Protein AF-A0A4P5PG83-F1 (afdb_monomer_lite)

Sequence (186 aa):
MSDKGLEQFLKIKQGVEQAQEDTTPFALVTDNEVVVTGDANKTEVKKNTYLIEFKLREDMVKAFPYEVKSAKQKGSFWLVQVEFKDRAITPRNEIRLLSAGKKLLPFFNKLTENGDVTELDDKEAGELFVHYYDQFDLAIYNLVAVFLGIDDYHGEYMMATSVFEVMMQLILNHPEFINEVDGFFG

Secondary structure (DSSP, 8-state):
--HHHHHHHHHHHHHHHHHHT----EEEEETTEEEEES-GGG-----EEEEEEEEE-HHHHHT--S-EEEEEEETTEEEEEEEEEEE---HHHHHHHHHHHGGGGGGTEEE-TTS-EEEPPHHHHHHHHHHSHHHHHHHHHHHHHHHHT--HHHHTTB-HHHHHHHHHHHHHH-HHHHHHHHHHH-

Structure (mmCIF, N/CA/C/O backbone):
data_AF-A0A4P5PG83-F1
#
_entry.id   AF-A0A4P5PG83-F1
#
loop_
_atom_site.group_PDB
_atom_site.id
_atom_site.type_symbol
_atom_site.label_atom_id
_atom_site.label_alt_id
_atom_site.label_comp_id
_atom_site.label_asym_id
_atom_site.label_entity_id
_atom_site.label_seq_id
_atom_site.pdbx_PDB_ins_code
_atom_site.Cartn_x
_atom_site.Cartn_y
_atom_site.Cartn_z
_atom_site.occupancy
_atom_site.B_iso_or_equiv
_atom_site.auth_seq_id
_atom_site.auth_comp_id
_atom_site.auth_asym_id
_atom_site.auth_atom_id
_atom_site.pdbx_PDB_model_num
ATOM 1 N N . MET A 1 1 ? 18.296 9.311 8.701 1.00 52.31 1 MET A N 1
ATOM 2 C CA . MET A 1 1 ? 16.945 9.079 8.153 1.00 52.31 1 MET A CA 1
ATOM 3 C C . MET A 1 1 ? 16.506 10.385 7.507 1.00 52.31 1 MET A C 1
ATOM 5 O O . MET A 1 1 ? 16.732 11.417 8.122 1.00 52.31 1 MET A O 1
ATOM 9 N N . SER A 1 2 ? 16.043 10.396 6.254 1.00 59.97 2 SER A N 1
ATOM 10 C CA . SER A 1 2 ? 15.596 11.653 5.629 1.00 59.97 2 SER A CA 1
ATOM 11 C C . SER A 1 2 ? 14.242 12.060 6.200 1.00 59.97 2 SER A C 1
ATOM 13 O O . SER A 1 2 ? 13.374 11.192 6.285 1.00 59.97 2 SER A O 1
ATOM 15 N N . ASP A 1 3 ? 14.030 13.348 6.475 1.00 74.75 3 ASP A N 1
ATOM 16 C CA . ASP A 1 3 ? 12.760 13.917 6.973 1.00 74.75 3 ASP A CA 1
ATOM 17 C C . ASP A 1 3 ? 11.520 13.423 6.201 1.00 74.75 3 ASP A C 1
ATOM 19 O O . ASP A 1 3 ? 10.444 13.247 6.765 1.00 74.75 3 ASP A O 1
ATOM 23 N N . LYS A 1 4 ? 11.699 13.090 4.916 1.00 82.19 4 LYS A N 1
ATOM 24 C CA . LYS A 1 4 ? 10.661 12.545 4.032 1.00 82.19 4 LYS A CA 1
ATOM 25 C C . LYS A 1 4 ? 10.059 11.211 4.484 1.00 82.19 4 LYS A C 1
ATOM 27 O O . LYS A 1 4 ? 8.872 11.009 4.275 1.00 82.19 4 LYS A O 1
ATOM 32 N N . GLY A 1 5 ? 10.848 10.306 5.067 1.00 83.62 5 GLY A N 1
ATOM 33 C CA . GLY A 1 5 ? 10.348 8.987 5.476 1.00 83.62 5 GLY A CA 1
ATOM 34 C C . GLY A 1 5 ? 9.375 9.103 6.648 1.00 83.62 5 GLY A C 1
ATOM 35 O O . GLY A 1 5 ? 8.293 8.529 6.618 1.00 83.62 5 GLY A O 1
ATOM 36 N N . LEU A 1 6 ? 9.730 9.928 7.638 1.00 87.50 6 LEU A N 1
ATOM 37 C CA . LEU A 1 6 ? 8.858 10.225 8.773 1.00 87.50 6 LEU A CA 1
ATOM 38 C C . LEU A 1 6 ? 7.597 10.978 8.326 1.00 87.50 6 LEU A C 1
ATOM 40 O O . LEU A 1 6 ? 6.502 10.649 8.764 1.00 87.50 6 LEU A O 1
ATOM 44 N N . GLU A 1 7 ? 7.727 11.940 7.407 1.00 89.62 7 GLU A N 1
ATOM 45 C CA . GLU A 1 7 ? 6.569 12.635 6.829 1.00 89.62 7 GLU A CA 1
ATOM 46 C C . GLU A 1 7 ? 5.607 11.661 6.126 1.00 89.62 7 GLU A C 1
ATOM 48 O O . GLU A 1 7 ? 4.391 11.763 6.279 1.00 89.62 7 GLU A O 1
ATOM 53 N N . GLN A 1 8 ? 6.137 10.700 5.363 1.00 90.19 8 GLN A N 1
ATOM 54 C CA . GLN A 1 8 ? 5.331 9.673 4.701 1.00 90.19 8 GLN A CA 1
ATOM 55 C C . GLN A 1 8 ? 4.640 8.745 5.703 1.00 90.19 8 GLN A C 1
ATOM 57 O O . GLN A 1 8 ? 3.465 8.430 5.526 1.00 90.19 8 GLN A O 1
ATOM 62 N N . PHE A 1 9 ? 5.342 8.345 6.762 1.00 91.06 9 PHE A N 1
ATOM 63 C CA . PHE A 1 9 ? 4.769 7.549 7.842 1.00 91.06 9 PHE A CA 1
ATOM 64 C C . PHE A 1 9 ? 3.607 8.266 8.539 1.00 91.06 9 PHE A C 1
ATOM 66 O O . PHE A 1 9 ? 2.525 7.698 8.662 1.00 91.06 9 PHE A O 1
ATOM 73 N N . LEU A 1 10 ? 3.792 9.532 8.922 1.00 90.62 10 LEU A N 1
ATOM 74 C CA . LEU A 1 10 ? 2.740 10.314 9.578 1.00 90.62 10 LEU A CA 1
ATOM 75 C C . LEU A 1 10 ? 1.517 10.507 8.671 1.00 90.62 10 LEU A C 1
ATOM 77 O O . LEU A 1 10 ? 0.389 10.465 9.150 1.00 90.62 10 LEU A O 1
ATOM 81 N N . LYS A 1 11 ? 1.716 10.642 7.352 1.00 92.19 11 LYS A N 1
ATOM 82 C CA . LYS A 1 11 ? 0.603 10.661 6.387 1.00 92.19 11 LYS A CA 1
ATOM 83 C C . LYS A 1 11 ? -0.155 9.337 6.342 1.00 92.19 11 LYS A C 1
ATOM 85 O O . LYS A 1 11 ? -1.377 9.360 6.251 1.00 92.19 11 LYS A O 1
ATOM 90 N N . ILE A 1 12 ? 0.549 8.206 6.415 1.00 92.75 12 ILE A N 1
ATOM 91 C CA . ILE A 1 12 ? -0.090 6.887 6.506 1.00 92.75 12 ILE A CA 1
ATOM 92 C C . ILE A 1 12 ? -0.910 6.785 7.791 1.00 92.75 12 ILE A C 1
ATOM 94 O O . ILE A 1 12 ? -2.071 6.399 7.711 1.00 92.75 12 ILE A O 1
ATOM 98 N N . LYS A 1 13 ? -0.347 7.178 8.940 1.00 91.06 13 LYS A N 1
ATOM 99 C CA . LYS A 1 13 ? -1.061 7.179 10.226 1.00 91.06 13 LYS A CA 1
ATOM 100 C C . LYS A 1 13 ? -2.348 8.007 10.156 1.00 91.06 13 LYS A C 1
ATOM 102 O O . LYS A 1 13 ? -3.415 7.490 10.450 1.00 91.06 13 LYS A O 1
ATOM 107 N N . GLN A 1 14 ? -2.268 9.238 9.650 1.00 91.44 14 GLN A N 1
ATOM 108 C CA . GLN A 1 14 ? -3.446 10.093 9.448 1.00 91.44 14 GLN A CA 1
ATOM 109 C C . GLN A 1 14 ? -4.474 9.473 8.495 1.00 91.44 14 GLN A C 1
ATOM 111 O O . GLN A 1 14 ? -5.675 9.640 8.678 1.00 91.44 14 GLN A O 1
ATOM 116 N N . GLY A 1 15 ? -4.019 8.768 7.457 1.00 91.06 15 GLY A N 1
ATOM 117 C CA . GLY A 1 15 ? -4.909 8.030 6.566 1.00 91.06 15 GLY A CA 1
ATOM 118 C C . GLY A 1 15 ? -5.637 6.893 7.284 1.00 91.06 15 GLY A C 1
ATOM 119 O O . GLY A 1 15 ? -6.822 6.696 7.040 1.00 91.06 15 GLY A O 1
ATOM 120 N N . VAL A 1 16 ? -4.939 6.152 8.151 1.00 89.94 16 VAL A N 1
ATOM 121 C CA . VAL A 1 16 ? -5.517 5.065 8.960 1.00 89.94 16 VAL A CA 1
ATOM 122 C C . VAL A 1 16 ? -6.595 5.613 9.894 1.00 89.94 16 VAL A C 1
ATOM 124 O O . VAL A 1 16 ? -7.711 5.107 9.863 1.00 89.94 16 VAL A O 1
ATOM 127 N N . GLU A 1 17 ? -6.307 6.701 10.612 1.00 89.56 17 GLU A N 1
ATOM 128 C CA . GLU A 1 17 ? -7.280 7.386 11.479 1.00 89.56 17 GLU A CA 1
ATOM 129 C C . GLU A 1 17 ? -8.528 7.821 10.691 1.00 89.56 17 GLU A C 1
ATOM 131 O O . GLU A 1 17 ? -9.660 7.565 11.092 1.00 89.56 17 GLU A O 1
ATOM 136 N N . GLN A 1 18 ? -8.338 8.410 9.505 1.00 89.62 18 GLN A N 1
ATOM 137 C CA . GLN A 1 18 ? -9.451 8.802 8.631 1.00 89.62 18 GLN A CA 1
ATOM 138 C C . GLN A 1 18 ? -10.270 7.604 8.135 1.00 89.62 18 GLN A C 1
ATOM 140 O O . GLN A 1 18 ? -11.486 7.710 7.988 1.00 89.62 18 GLN A O 1
ATOM 145 N N . ALA A 1 19 ? -9.622 6.473 7.852 1.00 87.94 19 ALA A N 1
ATOM 146 C CA . ALA A 1 19 ? -10.304 5.253 7.437 1.00 87.94 19 ALA A CA 1
ATOM 147 C C . ALA A 1 19 ? -11.137 4.641 8.577 1.00 87.94 19 ALA A C 1
ATOM 149 O O . ALA A 1 19 ? -12.222 4.122 8.316 1.00 87.94 19 ALA A O 1
ATOM 150 N N . GLN A 1 20 ? -10.673 4.763 9.824 1.00 86.25 20 GLN A N 1
ATOM 151 C CA . GLN A 1 20 ? -11.396 4.313 11.019 1.00 86.25 20 GLN A CA 1
ATOM 152 C C . GLN A 1 20 ? -12.664 5.128 11.303 1.00 86.25 20 GLN A C 1
ATOM 154 O O . GLN A 1 20 ? -13.635 4.603 11.845 1.00 86.25 20 GLN A O 1
ATOM 159 N N . GLU A 1 21 ? -12.704 6.391 10.879 1.00 88.44 21 GLU A N 1
ATOM 160 C CA . GLU A 1 21 ? -13.911 7.222 10.943 1.00 88.44 21 GLU A CA 1
ATOM 161 C C . GLU A 1 21 ? -14.925 6.917 9.818 1.00 88.44 21 GLU A C 1
ATOM 163 O O . GLU A 1 21 ? -16.079 7.365 9.873 1.00 88.44 21 GLU A O 1
ATOM 168 N N . ASP A 1 22 ? -14.534 6.165 8.781 1.00 89.62 22 ASP A N 1
ATOM 169 C CA . ASP A 1 22 ? -15.415 5.844 7.661 1.00 89.62 22 ASP A CA 1
ATOM 170 C C . ASP A 1 22 ? -16.426 4.747 8.033 1.00 89.62 22 ASP A C 1
ATOM 172 O O . ASP A 1 22 ? -16.121 3.718 8.627 1.00 89.62 22 ASP A O 1
ATOM 176 N N . THR A 1 23 ? -17.677 4.964 7.635 1.00 87.56 23 THR A N 1
ATOM 177 C CA . THR A 1 23 ? -18.808 4.077 7.943 1.00 87.56 23 THR A CA 1
ATOM 178 C C . THR A 1 23 ? -19.073 3.010 6.877 1.00 87.56 23 THR A C 1
ATOM 180 O O . THR A 1 23 ? -20.125 2.375 6.915 1.00 87.56 23 THR A O 1
ATOM 183 N N . THR A 1 24 ? -18.173 2.818 5.907 1.00 88.62 24 THR A N 1
ATOM 184 C CA . THR A 1 24 ? -18.237 1.719 4.930 1.00 88.62 24 THR A CA 1
ATOM 185 C C . THR A 1 24 ? -18.311 0.396 5.698 1.00 88.62 24 THR A C 1
ATOM 187 O O . THR A 1 24 ? -17.506 0.173 6.603 1.00 88.62 24 THR A O 1
ATOM 190 N N . PRO A 1 25 ? -19.301 -0.462 5.403 1.00 85.69 25 PRO A N 1
ATOM 191 C CA . PRO A 1 25 ? -19.549 -1.636 6.203 1.00 85.69 25 PRO A CA 1
ATOM 192 C C . PRO A 1 25 ? -18.476 -2.693 5.977 1.00 85.69 25 PRO A C 1
ATOM 194 O O . PRO A 1 25 ? -18.004 -2.878 4.855 1.00 85.69 25 PRO A O 1
ATOM 197 N N . PHE A 1 26 ? -18.149 -3.410 7.043 1.00 86.12 26 PHE A N 1
ATOM 198 C CA . PHE A 1 26 ? -17.106 -4.425 7.057 1.00 86.12 26 PHE A CA 1
ATOM 199 C C . PHE A 1 26 ? -17.495 -5.613 7.940 1.00 86.12 26 PHE A C 1
ATOM 201 O O . PHE A 1 26 ? -18.367 -5.492 8.811 1.00 86.12 26 PHE A O 1
ATOM 208 N N . ALA A 1 27 ? -16.897 -6.776 7.682 1.00 83.06 27 ALA A N 1
ATOM 209 C CA . ALA A 1 27 ? -17.255 -8.016 8.364 1.00 83.06 27 ALA A CA 1
ATOM 210 C C . ALA A 1 27 ? -16.251 -8.360 9.471 1.00 83.06 27 ALA A C 1
ATOM 212 O O . ALA A 1 27 ? -15.055 -8.489 9.234 1.00 83.06 27 ALA A O 1
ATOM 213 N N . LEU A 1 28 ? -16.759 -8.594 10.680 1.00 80.75 28 LEU A N 1
ATOM 214 C CA . LEU A 1 28 ? -15.996 -9.109 11.811 1.00 80.75 28 LEU A CA 1
ATOM 215 C C . LEU A 1 28 ? -16.378 -10.555 12.088 1.00 80.75 28 LEU A C 1
ATOM 217 O O . LEU A 1 28 ? -17.558 -10.899 12.158 1.00 80.75 28 LEU A O 1
ATOM 221 N N . VAL A 1 29 ? -15.368 -11.404 12.259 1.00 71.88 29 VAL A N 1
ATOM 222 C CA . VAL A 1 29 ? -15.554 -12.807 12.634 1.00 71.88 29 VAL A CA 1
ATOM 223 C C . VAL A 1 29 ? -15.204 -12.953 14.111 1.00 71.88 29 VAL A C 1
ATOM 225 O O . VAL A 1 29 ? -14.029 -12.957 14.467 1.00 71.88 29 VAL A O 1
ATOM 228 N N . THR A 1 30 ? -16.217 -13.092 14.965 1.00 71.62 30 THR A N 1
ATOM 229 C CA . THR A 1 30 ? -16.062 -13.253 16.422 1.00 71.62 30 THR A CA 1
ATOM 230 C C . THR A 1 30 ? -16.704 -14.562 16.866 1.00 71.62 30 THR A C 1
ATOM 232 O O . THR A 1 30 ? -17.882 -14.770 16.593 1.00 71.62 30 THR A O 1
ATOM 235 N N . ASP A 1 31 ? -15.960 -15.447 17.536 1.00 63.12 31 ASP A N 1
ATOM 236 C CA . ASP A 1 31 ? -16.481 -16.658 18.202 1.00 63.12 31 ASP A CA 1
ATOM 237 C C . ASP A 1 31 ? -17.526 -17.473 17.396 1.00 63.12 31 ASP A C 1
ATOM 239 O O . ASP A 1 31 ? -18.514 -17.962 17.940 1.00 63.12 31 ASP A O 1
ATOM 243 N N . ASN A 1 32 ? -17.270 -17.667 16.093 1.00 69.12 32 ASN A N 1
ATOM 244 C CA . ASN A 1 32 ? -18.112 -18.358 15.092 1.00 69.12 32 ASN A CA 1
ATOM 245 C C . ASN A 1 32 ? -19.328 -17.591 14.538 1.00 69.12 32 ASN A C 1
ATOM 247 O O . ASN A 1 32 ? -20.118 -18.177 13.792 1.00 69.12 32 ASN A O 1
ATOM 251 N N . GLU A 1 33 ? -19.461 -16.301 14.817 1.00 76.75 33 GLU A N 1
ATOM 252 C CA . GLU A 1 33 ? -20.463 -15.433 14.200 1.00 76.75 33 GLU A CA 1
ATOM 253 C C . GLU A 1 33 ? -19.803 -14.399 13.284 1.00 76.75 33 GLU A C 1
ATOM 255 O O . GLU A 1 33 ? -18.687 -13.939 13.529 1.00 76.75 33 GLU A O 1
ATOM 260 N N . VAL A 1 34 ? -20.496 -14.056 12.194 1.00 80.25 34 VAL A N 1
ATOM 261 C CA . VAL A 1 34 ? -20.112 -12.949 11.314 1.00 80.25 34 VAL A CA 1
ATOM 262 C C . VAL A 1 34 ? -20.998 -11.764 11.663 1.00 80.25 34 VAL A C 1
ATOM 264 O O . VAL A 1 34 ? -22.204 -11.792 11.411 1.00 80.25 34 VAL A O 1
ATOM 267 N N . VAL A 1 35 ? -20.397 -10.731 12.241 1.00 84.44 35 VAL A N 1
ATOM 268 C CA . VAL A 1 35 ? -21.053 -9.464 12.562 1.00 84.44 35 VAL A CA 1
ATOM 269 C C . VAL A 1 35 ? -20.671 -8.449 11.495 1.00 84.44 35 VAL A C 1
ATOM 271 O O . VAL A 1 35 ? -19.497 -8.276 11.190 1.00 84.44 35 VAL A O 1
ATOM 274 N N . VAL A 1 36 ? -21.660 -7.777 10.910 1.00 83.69 36 VAL A N 1
ATOM 275 C CA . VAL A 1 36 ? -21.415 -6.677 9.970 1.00 83.69 36 VAL A CA 1
ATOM 276 C C . VAL A 1 36 ? -21.559 -5.361 10.721 1.00 83.69 36 VAL A C 1
ATOM 278 O O . VAL A 1 36 ? -22.625 -5.076 11.271 1.00 83.69 36 VAL A O 1
ATOM 281 N N . THR A 1 37 ? -20.494 -4.566 10.726 1.00 85.50 37 THR A N 1
ATOM 282 C CA . THR A 1 37 ? -20.443 -3.234 11.341 1.00 85.50 37 THR A CA 1
ATOM 283 C C . THR A 1 37 ? -20.472 -2.171 10.245 1.00 85.50 37 THR A C 1
ATOM 285 O O . THR A 1 37 ? -19.959 -2.415 9.160 1.00 85.50 37 THR A O 1
ATOM 288 N N . GLY A 1 38 ? -21.063 -0.999 10.507 1.00 85.75 38 GLY A N 1
ATOM 289 C CA . GLY A 1 38 ? -21.106 0.139 9.574 1.00 85.75 38 GLY A CA 1
ATOM 290 C C . GLY A 1 38 ? -22.471 0.380 8.913 1.00 85.75 38 GLY A C 1
ATOM 291 O O . GLY A 1 38 ? -23.488 -0.200 9.295 1.00 85.75 38 GLY A O 1
ATOM 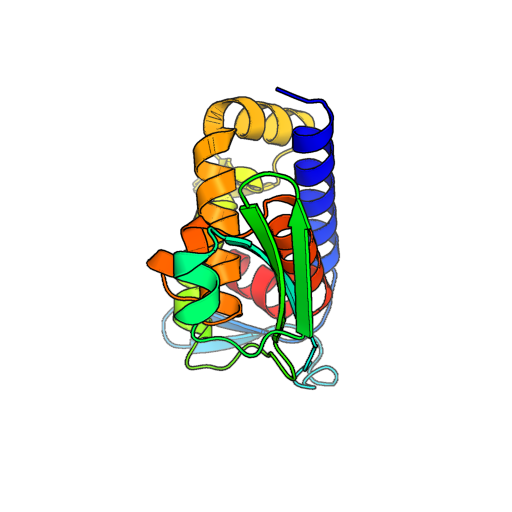292 N N . ASP A 1 39 ? -22.508 1.286 7.934 1.00 85.19 39 ASP A N 1
ATOM 293 C CA . ASP A 1 39 ? -23.716 1.674 7.199 1.00 85.19 39 ASP A CA 1
ATOM 294 C C . ASP A 1 39 ? -23.963 0.730 6.014 1.00 85.19 39 ASP A C 1
ATOM 296 O O . ASP A 1 39 ? -23.285 0.789 4.989 1.00 85.19 39 ASP A O 1
ATOM 300 N N . ALA A 1 40 ? -24.997 -0.107 6.117 1.00 80.81 40 ALA A N 1
ATOM 301 C CA . ALA A 1 40 ? -25.380 -1.063 5.076 1.00 80.81 40 ALA A CA 1
ATOM 302 C C . ALA A 1 40 ? -25.712 -0.422 3.708 1.00 80.81 40 ALA A C 1
ATOM 304 O O . ALA A 1 40 ? -25.743 -1.120 2.692 1.00 80.81 40 ALA A O 1
ATOM 305 N N . ASN A 1 41 ? -25.941 0.894 3.646 1.00 83.56 41 ASN A N 1
ATOM 306 C CA . ASN A 1 41 ? -26.156 1.603 2.383 1.00 83.56 41 ASN A CA 1
ATOM 307 C C . ASN A 1 41 ? -24.851 1.895 1.620 1.00 83.56 41 ASN A C 1
ATOM 309 O O . ASN A 1 41 ? -24.909 2.274 0.452 1.00 83.56 41 ASN A O 1
ATOM 313 N N . LYS A 1 42 ? -23.679 1.701 2.240 1.00 84.12 42 LYS A N 1
ATOM 314 C CA . LYS A 1 42 ? -22.352 1.939 1.644 1.00 84.12 42 LYS A CA 1
ATOM 315 C C . LYS A 1 42 ? -21.660 0.653 1.170 1.00 84.12 42 LYS A C 1
ATOM 317 O O . LYS A 1 42 ? -20.447 0.536 1.230 1.00 84.12 42 LYS A O 1
ATOM 322 N N . THR A 1 43 ? -22.420 -0.321 0.677 1.00 75.56 43 THR A N 1
ATOM 323 C CA . THR A 1 43 ? -21.925 -1.658 0.278 1.00 75.56 43 THR A CA 1
ATOM 324 C C . THR A 1 43 ? -21.311 -1.728 -1.128 1.00 75.56 43 THR A C 1
ATOM 326 O O . THR A 1 43 ? -21.057 -2.818 -1.644 1.00 75.56 43 THR A O 1
ATOM 329 N N . GLU A 1 44 ? -21.090 -0.591 -1.791 1.00 79.94 44 GLU A N 1
ATOM 330 C CA . GLU A 1 44 ? -20.533 -0.580 -3.143 1.00 79.94 44 GLU A CA 1
ATOM 331 C C . GLU A 1 44 ? -19.067 -1.036 -3.141 1.00 79.94 44 GLU A C 1
ATOM 333 O O . GLU A 1 44 ? -18.214 -0.446 -2.479 1.00 79.94 44 GLU A O 1
ATOM 338 N N . VAL A 1 45 ? -18.760 -2.068 -3.936 1.00 79.25 45 VAL A N 1
ATOM 339 C CA . VAL A 1 45 ? -17.379 -2.522 -4.139 1.00 79.25 45 VAL A CA 1
ATOM 340 C C . VAL A 1 45 ? -16.625 -1.463 -4.935 1.00 79.25 45 VAL A C 1
ATOM 342 O O . VAL A 1 45 ? -16.775 -1.357 -6.157 1.00 79.25 45 VAL A O 1
ATOM 345 N N . LYS A 1 46 ? -15.778 -0.703 -4.242 1.00 83.81 46 LYS A N 1
ATOM 346 C CA . LYS A 1 46 ? -14.920 0.313 -4.849 1.00 83.81 46 LYS A CA 1
ATOM 347 C C . LYS A 1 46 ? -13.889 -0.375 -5.748 1.00 83.81 46 LYS A C 1
ATOM 349 O O . LYS A 1 46 ? -13.150 -1.256 -5.316 1.00 83.81 46 LYS A O 1
ATOM 354 N N . LYS A 1 47 ? -13.850 0.010 -7.024 1.00 90.25 47 LYS A N 1
ATOM 355 C CA . LYS A 1 47 ? -12.844 -0.443 -7.995 1.00 90.25 47 LYS A CA 1
ATOM 356 C C . LYS A 1 47 ? -12.013 0.747 -8.418 1.00 90.25 47 LYS A C 1
ATOM 358 O O . LYS A 1 47 ? -12.555 1.712 -8.948 1.00 90.25 47 LYS A O 1
ATOM 363 N N . ASN A 1 48 ? -10.707 0.664 -8.206 1.00 93.69 48 ASN A N 1
ATOM 364 C CA . ASN A 1 48 ? -9.801 1.769 -8.485 1.00 93.69 48 ASN A CA 1
ATOM 365 C C . ASN A 1 48 ? -8.641 1.328 -9.374 1.00 93.69 48 ASN A C 1
ATOM 367 O O . ASN A 1 48 ? -8.299 0.147 -9.469 1.00 93.69 48 ASN A O 1
ATOM 371 N N . THR A 1 49 ? -8.054 2.305 -10.059 1.00 95.06 49 THR A N 1
ATOM 372 C CA . THR A 1 49 ? -6.848 2.105 -10.862 1.00 95.06 49 THR A CA 1
ATOM 373 C C . THR A 1 49 ? -5.640 2.585 -10.079 1.00 95.06 49 THR A C 1
ATOM 375 O O . THR A 1 49 ? -5.637 3.708 -9.583 1.00 95.06 49 THR A O 1
ATOM 378 N N . TYR A 1 50 ? -4.607 1.751 -10.022 1.00 96.81 50 TYR A N 1
ATOM 379 C CA . TYR A 1 50 ? -3.379 2.019 -9.284 1.00 96.81 50 TYR A CA 1
ATOM 380 C C . TYR A 1 50 ? -2.196 2.068 -10.241 1.00 96.81 50 TYR A C 1
ATOM 382 O O . TYR A 1 50 ? -2.098 1.270 -11.176 1.00 96.81 50 TYR A O 1
ATOM 390 N N . LEU A 1 51 ? -1.288 3.009 -10.002 1.00 97.19 51 LEU A N 1
ATOM 391 C CA . LEU A 1 51 ? -0.058 3.159 -10.769 1.00 97.19 51 LEU A CA 1
ATOM 392 C C . LEU A 1 51 ? 1.126 2.846 -9.870 1.00 97.19 51 LEU A C 1
ATOM 394 O O . LEU A 1 51 ? 1.281 3.448 -8.813 1.00 97.19 51 LEU A O 1
ATOM 398 N N . ILE A 1 52 ? 1.979 1.939 -10.326 1.00 97.75 52 ILE A N 1
ATOM 399 C CA . ILE A 1 52 ? 3.224 1.601 -9.645 1.00 97.75 52 ILE A CA 1
ATOM 400 C C . ILE A 1 52 ? 4.383 1.787 -10.628 1.00 97.75 52 ILE A C 1
ATOM 402 O O . ILE A 1 52 ? 4.287 1.435 -11.809 1.00 97.75 52 ILE A O 1
ATOM 406 N N . GLU A 1 53 ? 5.466 2.396 -10.157 1.00 98.06 53 GLU A N 1
ATOM 407 C CA . GLU A 1 53 ? 6.718 2.501 -10.899 1.00 98.06 53 GLU A CA 1
ATOM 408 C C . GLU A 1 53 ? 7.690 1.421 -10.415 1.00 98.06 53 GLU A C 1
ATOM 410 O O . GLU A 1 53 ? 7.849 1.205 -9.216 1.00 98.06 53 GLU A O 1
ATOM 415 N N . PHE A 1 54 ? 8.360 0.764 -11.355 1.00 98.00 54 PHE A N 1
ATOM 416 C CA . PHE A 1 54 ? 9.425 -0.197 -11.110 1.00 98.00 54 PHE A CA 1
ATOM 417 C C . PHE A 1 54 ? 10.753 0.347 -11.623 1.00 98.00 54 PHE A C 1
ATOM 419 O O . PHE A 1 54 ? 10.814 0.974 -12.685 1.00 98.00 54 PHE A O 1
ATOM 426 N N . LYS A 1 55 ? 11.837 0.051 -10.909 1.00 97.12 55 LYS A N 1
ATOM 427 C CA . LYS A 1 55 ? 13.207 0.337 -11.337 1.00 97.12 55 LYS A CA 1
ATOM 428 C C . LYS A 1 55 ? 13.878 -0.944 -11.810 1.00 97.12 55 LYS A C 1
ATOM 430 O O . LYS A 1 55 ? 14.383 -1.727 -11.014 1.00 97.12 55 LYS A O 1
ATOM 435 N N . LEU A 1 56 ? 13.926 -1.126 -13.122 1.00 96.62 56 LEU A N 1
ATOM 436 C CA . LEU A 1 56 ? 14.378 -2.360 -13.757 1.00 96.62 56 LEU A CA 1
ATOM 437 C C . LEU A 1 56 ? 15.684 -2.162 -14.525 1.00 96.62 56 LEU A C 1
ATOM 439 O O . LEU A 1 56 ? 16.000 -1.070 -15.001 1.00 96.62 56 LEU A O 1
ATOM 443 N N . ARG A 1 57 ? 16.446 -3.243 -14.691 1.00 94.75 57 ARG A N 1
ATOM 444 C CA . ARG A 1 57 ? 17.531 -3.297 -15.679 1.00 94.75 57 ARG A CA 1
ATOM 445 C C . ARG A 1 57 ? 16.969 -3.590 -17.069 1.00 94.75 57 ARG A C 1
ATOM 447 O O . ARG A 1 57 ? 15.873 -4.125 -17.197 1.00 94.75 57 ARG A O 1
ATOM 454 N N . GLU A 1 58 ? 17.726 -3.276 -18.116 1.00 90.62 58 GLU A N 1
ATOM 455 C CA . GLU A 1 58 ? 17.269 -3.463 -19.502 1.00 90.62 58 GLU A CA 1
ATOM 456 C C . GLU A 1 58 ? 16.888 -4.920 -19.832 1.00 90.62 58 GLU A C 1
ATOM 458 O O . GLU A 1 58 ? 15.903 -5.158 -20.531 1.00 90.62 58 GLU A O 1
ATOM 463 N N . ASP A 1 59 ? 17.636 -5.899 -19.315 1.00 91.69 59 ASP A N 1
ATOM 464 C CA . ASP A 1 59 ? 17.336 -7.327 -19.473 1.00 91.69 59 ASP A CA 1
ATOM 465 C C . ASP A 1 59 ? 15.987 -7.702 -18.847 1.00 91.69 59 ASP A C 1
ATOM 467 O O . ASP A 1 59 ? 15.221 -8.464 -19.433 1.00 91.69 59 ASP A O 1
ATOM 471 N N . MET A 1 60 ? 15.665 -7.101 -17.703 1.00 93.56 60 MET A N 1
ATOM 472 C CA . MET A 1 60 ? 14.418 -7.346 -16.985 1.00 93.56 60 MET A CA 1
ATOM 473 C C . MET A 1 60 ? 13.210 -6.718 -17.672 1.00 93.56 60 MET A C 1
ATOM 475 O O . MET A 1 60 ? 12.151 -7.332 -17.692 1.00 93.56 60 MET A O 1
ATOM 479 N N . VAL A 1 61 ? 13.359 -5.535 -18.283 1.00 91.69 61 VAL A N 1
ATOM 480 C CA . VAL A 1 61 ? 12.258 -4.880 -19.017 1.00 91.69 61 VAL A CA 1
ATOM 481 C C . VAL A 1 61 ? 11.712 -5.794 -20.118 1.00 91.69 61 VAL A C 1
ATOM 483 O O . VAL A 1 61 ? 10.505 -5.849 -20.329 1.00 91.69 61 VAL A O 1
ATOM 486 N N . LYS A 1 62 ? 12.586 -6.548 -20.798 1.00 86.94 62 LYS A N 1
ATOM 487 C CA . LYS A 1 62 ? 12.202 -7.459 -21.893 1.00 86.94 62 LYS A CA 1
ATOM 488 C C . LYS A 1 62 ? 11.434 -8.694 -21.412 1.00 86.94 62 LYS A C 1
ATOM 490 O O . LYS A 1 62 ? 10.675 -9.261 -22.190 1.00 86.94 62 LYS A O 1
ATOM 495 N N . ALA A 1 63 ? 11.645 -9.109 -20.164 1.00 89.12 63 ALA A N 1
ATOM 496 C CA . ALA A 1 63 ? 11.014 -10.278 -19.552 1.00 89.12 63 ALA A CA 1
ATOM 497 C C . ALA A 1 63 ? 9.888 -9.908 -18.569 1.00 89.12 63 ALA A C 1
ATOM 499 O O . ALA A 1 63 ? 9.372 -10.777 -17.870 1.00 89.12 63 ALA A O 1
ATOM 500 N N . PHE A 1 64 ? 9.529 -8.625 -18.489 1.00 93.62 64 PHE A N 1
ATOM 501 C CA . PHE A 1 64 ? 8.613 -8.124 -17.479 1.00 93.62 64 PHE A CA 1
ATOM 502 C C . PHE A 1 64 ? 7.173 -8.583 -17.763 1.00 93.62 64 PHE A C 1
ATOM 504 O O . PHE A 1 64 ? 6.686 -8.378 -18.877 1.00 93.62 64 PHE A O 1
ATOM 511 N N . PRO A 1 65 ? 6.472 -9.206 -16.796 1.00 93.88 65 PRO A N 1
ATOM 512 C CA . PRO A 1 65 ? 5.210 -9.891 -17.072 1.00 93.88 65 PRO A CA 1
ATOM 513 C C . PRO A 1 65 ? 3.989 -8.960 -17.079 1.00 93.88 65 PRO A C 1
ATOM 515 O O . PRO A 1 65 ? 2.887 -9.411 -17.388 1.00 93.88 65 PRO A O 1
ATOM 518 N N . TYR A 1 66 ? 4.159 -7.684 -16.730 1.00 94.12 66 TYR A N 1
ATOM 519 C CA . TYR A 1 66 ? 3.065 -6.722 -16.617 1.00 94.12 66 TYR A CA 1
ATOM 520 C C . TYR A 1 66 ? 2.973 -5.811 -17.842 1.00 94.12 66 TYR A C 1
ATOM 522 O O . TYR A 1 66 ? 3.979 -5.470 -18.467 1.00 94.12 66 TYR A O 1
ATOM 530 N N . GLU A 1 67 ? 1.756 -5.366 -18.156 1.00 92.69 67 GLU A N 1
ATOM 531 C CA . GLU A 1 67 ? 1.522 -4.411 -19.237 1.00 92.69 67 GLU A CA 1
ATOM 532 C C . GLU A 1 67 ? 2.138 -3.046 -18.894 1.00 92.69 67 GLU A C 1
ATOM 534 O O . GLU A 1 67 ? 1.735 -2.358 -17.953 1.00 92.69 67 GLU A O 1
ATOM 539 N N . VAL A 1 68 ? 3.146 -2.651 -19.671 1.00 94.19 68 VAL A N 1
ATOM 540 C CA . VAL A 1 68 ? 3.882 -1.406 -19.454 1.00 94.19 68 VAL A CA 1
ATOM 541 C C . VAL A 1 68 ? 3.113 -0.227 -20.045 1.00 94.19 68 VAL A C 1
ATOM 543 O O . VAL A 1 68 ? 2.965 -0.115 -21.260 1.00 94.19 68 VAL A O 1
ATOM 546 N N . LYS A 1 69 ? 2.703 0.711 -19.185 1.00 94.88 69 LYS A N 1
ATOM 547 C CA . LYS A 1 69 ? 2.076 1.978 -19.591 1.00 94.88 69 LYS A CA 1
ATOM 548 C C . LYS A 1 69 ? 3.103 2.977 -20.117 1.00 94.88 69 LYS A C 1
ATOM 550 O O . LYS A 1 69 ? 2.846 3.696 -21.081 1.00 94.88 69 LYS A O 1
ATOM 555 N N . SER A 1 70 ? 4.265 3.062 -19.471 1.00 95.88 70 SER A N 1
ATOM 556 C CA . SER A 1 70 ? 5.381 3.880 -19.952 1.00 95.88 70 SER A CA 1
ATOM 557 C C . SER A 1 70 ? 6.724 3.359 -19.446 1.00 95.88 70 SER A C 1
ATOM 559 O O . SER A 1 70 ? 6.793 2.741 -18.389 1.00 95.88 70 SER A O 1
ATOM 561 N N . ALA A 1 71 ? 7.798 3.614 -20.195 1.00 95.69 71 ALA A N 1
ATOM 562 C CA . ALA A 1 71 ? 9.157 3.256 -19.804 1.00 95.69 71 ALA A CA 1
ATOM 563 C C . ALA A 1 71 ? 10.119 4.399 -20.148 1.00 95.69 71 ALA A C 1
ATOM 565 O O . ALA A 1 71 ? 10.094 4.930 -21.260 1.00 95.69 71 ALA A O 1
ATOM 566 N N . LYS A 1 72 ? 10.964 4.796 -19.192 1.00 95.75 72 LYS A N 1
ATOM 567 C CA . LYS A 1 72 ? 11.959 5.864 -19.357 1.00 95.75 72 LYS A CA 1
ATOM 568 C C . LYS A 1 72 ? 13.316 5.405 -18.849 1.00 95.75 72 LYS A C 1
ATOM 570 O O . LYS A 1 72 ? 13.464 5.074 -17.675 1.00 95.75 72 LYS A O 1
ATOM 575 N N . GLN A 1 73 ? 14.325 5.446 -19.711 1.00 95.94 73 GLN A N 1
ATOM 576 C CA . GLN A 1 73 ? 15.697 5.168 -19.305 1.00 95.94 73 GLN A CA 1
ATOM 577 C C . GLN A 1 73 ? 16.264 6.335 -18.481 1.00 95.94 73 GLN A C 1
ATOM 579 O O . GLN A 1 73 ? 16.171 7.498 -18.876 1.00 95.94 73 GLN A O 1
ATOM 584 N N . LYS A 1 74 ? 16.880 6.023 -17.339 1.00 92.19 74 LYS A N 1
ATOM 585 C CA . LYS A 1 74 ? 17.659 6.954 -16.517 1.00 92.19 74 LYS A CA 1
ATOM 586 C C . LYS A 1 74 ? 18.996 6.309 -16.165 1.00 92.19 74 LYS A C 1
ATOM 588 O O . LYS A 1 74 ? 19.091 5.498 -15.250 1.00 92.19 74 LYS A O 1
ATOM 593 N N . GLY A 1 75 ? 20.044 6.675 -16.901 1.00 90.94 75 GLY A N 1
ATOM 594 C CA . GLY A 1 75 ? 21.360 6.057 -16.741 1.00 90.94 75 GLY A CA 1
ATOM 595 C C . GLY A 1 75 ? 21.325 4.568 -17.097 1.00 90.94 75 GLY A C 1
ATOM 596 O O . GLY A 1 75 ? 20.950 4.206 -18.212 1.00 90.94 75 GLY A O 1
ATOM 597 N N . SER A 1 76 ? 21.717 3.711 -16.152 1.00 90.69 76 SER A N 1
ATOM 598 C CA . SER A 1 76 ? 21.807 2.255 -16.336 1.00 90.69 76 SER A CA 1
ATOM 599 C C . SER A 1 76 ? 20.510 1.489 -16.053 1.00 90.69 76 SER A C 1
ATOM 601 O O . SER A 1 76 ? 20.485 0.268 -16.193 1.00 90.69 76 SER A O 1
ATOM 603 N N . PHE A 1 77 ? 19.441 2.175 -15.648 1.00 95.19 77 PHE A N 1
ATOM 604 C CA . PHE A 1 77 ? 18.162 1.559 -15.300 1.00 95.19 77 PHE A CA 1
ATOM 605 C C . PHE A 1 77 ? 16.998 2.209 -16.045 1.00 95.19 77 PHE A C 1
ATOM 607 O O . PHE A 1 77 ? 17.086 3.326 -16.560 1.00 95.19 77 PHE A O 1
ATOM 614 N N . TRP A 1 78 ? 15.894 1.480 -16.088 1.00 96.69 78 TRP A N 1
ATOM 615 C CA . TRP A 1 78 ? 14.622 1.878 -16.659 1.00 96.69 78 TRP A CA 1
ATOM 616 C C . TRP A 1 78 ? 13.616 2.093 -15.538 1.00 96.69 78 TRP A C 1
ATOM 618 O O . TRP A 1 78 ? 13.453 1.237 -14.672 1.00 96.69 78 TRP A O 1
ATOM 628 N N . LEU A 1 79 ? 12.945 3.240 -15.567 1.00 97.50 79 LEU A N 1
ATOM 629 C CA . LEU A 1 79 ? 11.748 3.484 -14.776 1.00 97.50 79 LEU A CA 1
ATOM 630 C C . LEU A 1 79 ? 10.547 3.066 -15.615 1.00 97.50 79 LEU A C 1
ATOM 632 O O . LEU A 1 79 ? 10.301 3.649 -16.675 1.00 97.50 79 LEU A O 1
ATOM 636 N N . VAL A 1 80 ? 9.859 2.021 -15.174 1.00 97.56 80 VAL A N 1
ATOM 637 C CA . VAL A 1 80 ? 8.754 1.378 -15.884 1.00 97.56 80 VAL A CA 1
ATOM 638 C C . VAL A 1 80 ? 7.485 1.568 -15.072 1.00 97.56 80 VAL A C 1
ATOM 640 O O . VAL A 1 80 ? 7.410 1.121 -13.936 1.00 97.56 80 VAL A O 1
ATOM 643 N N . GLN A 1 81 ? 6.484 2.221 -15.649 1.00 97.69 81 GLN A N 1
ATOM 644 C CA . GLN A 1 81 ? 5.190 2.420 -15.013 1.00 97.69 81 GLN A CA 1
ATOM 645 C C . GLN A 1 81 ? 4.196 1.368 -15.498 1.00 97.69 81 GLN A C 1
ATOM 647 O O . GLN A 1 81 ? 4.021 1.184 -16.706 1.00 97.69 81 GLN A O 1
ATOM 652 N N . VAL A 1 82 ? 3.510 0.735 -14.551 1.00 97.88 82 VAL A N 1
ATOM 653 C CA . VAL A 1 82 ? 2.438 -0.236 -14.792 1.00 97.88 82 VAL A CA 1
ATOM 654 C C . VAL A 1 82 ? 1.142 0.295 -14.209 1.00 97.88 82 VAL A C 1
ATOM 656 O O . VAL A 1 82 ? 1.131 0.905 -13.138 1.00 97.88 82 VAL A O 1
ATOM 659 N N . GLU A 1 83 ? 0.050 0.053 -14.925 1.00 97.12 83 GLU A N 1
ATOM 660 C CA . GLU A 1 83 ? -1.298 0.403 -14.500 1.00 97.12 83 GLU A CA 1
ATOM 661 C C . GLU A 1 83 ? -2.095 -0.854 -14.152 1.00 97.12 83 GLU A C 1
ATOM 663 O O . GLU A 1 83 ? -2.336 -1.710 -15.000 1.00 97.12 83 GLU A O 1
ATOM 668 N N . PHE A 1 84 ? -2.526 -0.944 -12.898 1.00 96.44 84 PHE A N 1
ATOM 669 C CA . PHE A 1 84 ? -3.374 -2.013 -12.386 1.00 96.44 84 PHE A CA 1
ATOM 670 C C . PHE A 1 84 ? -4.812 -1.500 -12.314 1.00 96.44 84 PHE A C 1
ATOM 672 O O . PHE A 1 84 ? -5.175 -0.785 -11.379 1.00 96.44 84 PHE A O 1
ATOM 679 N N . LYS A 1 85 ? -5.618 -1.828 -13.328 1.00 94.94 85 LYS A N 1
ATOM 680 C CA . LYS A 1 85 ? -7.012 -1.372 -13.460 1.00 94.94 85 LYS A CA 1
ATOM 681 C C . LYS A 1 85 ? -7.977 -2.211 -12.634 1.00 94.94 85 LYS A C 1
ATOM 683 O O . LYS A 1 85 ? -7.734 -3.397 -12.408 1.00 94.94 85 LYS A O 1
ATOM 688 N N . ASP A 1 86 ? -9.081 -1.579 -12.242 1.00 92.81 86 ASP A N 1
ATOM 689 C CA . ASP A 1 86 ? -10.239 -2.206 -11.597 1.00 92.81 86 ASP A CA 1
ATOM 690 C C . ASP A 1 86 ? -9.878 -3.099 -10.399 1.00 92.81 86 ASP A C 1
ATOM 692 O O . ASP A 1 86 ? -10.489 -4.149 -10.173 1.00 92.81 86 ASP A O 1
ATOM 696 N N . ARG A 1 87 ? -8.861 -2.695 -9.626 1.00 94.12 87 ARG A N 1
ATOM 697 C CA . ARG A 1 87 ? -8.461 -3.404 -8.411 1.00 94.12 87 ARG A CA 1
ATOM 698 C C . ARG A 1 87 ? -9.479 -3.135 -7.316 1.00 94.12 87 ARG A C 1
ATOM 700 O O . ARG A 1 87 ? -9.914 -2.001 -7.126 1.00 94.12 87 ARG A O 1
ATOM 707 N N . ALA A 1 88 ? -9.823 -4.201 -6.612 1.00 92.69 88 ALA A N 1
ATOM 708 C CA . ALA A 1 88 ? -10.695 -4.196 -5.454 1.00 92.69 88 ALA A CA 1
ATOM 709 C C . ALA A 1 88 ? -10.232 -5.272 -4.471 1.00 92.69 88 ALA A C 1
ATOM 711 O O . ALA A 1 88 ? -9.485 -6.196 -4.828 1.00 92.69 88 ALA A O 1
ATOM 712 N N . ILE A 1 89 ? -10.722 -5.167 -3.243 1.00 90.56 89 ILE A N 1
ATOM 713 C CA . ILE A 1 89 ? -10.623 -6.235 -2.257 1.00 90.56 89 ILE A CA 1
ATOM 714 C C . ILE A 1 89 ? -11.721 -7.254 -2.561 1.00 90.56 89 ILE A C 1
ATOM 716 O O . ILE A 1 89 ? -12.868 -6.922 -2.848 1.00 90.56 89 ILE A O 1
ATOM 720 N N . THR A 1 90 ? -11.322 -8.515 -2.619 1.00 87.12 90 THR A N 1
ATOM 721 C CA . THR A 1 90 ? -12.169 -9.666 -2.919 1.00 87.12 90 THR A CA 1
ATOM 722 C C . THR A 1 90 ? -11.986 -10.689 -1.805 1.00 87.12 90 THR A C 1
ATOM 724 O O . THR A 1 90 ? -10.874 -10.807 -1.289 1.00 87.12 90 THR A O 1
ATOM 727 N N . PRO A 1 91 ? -12.968 -11.560 -1.533 1.00 82.56 91 PRO A N 1
ATOM 728 C CA . PRO A 1 91 ? -12.816 -12.574 -0.484 1.00 82.56 91 PRO A CA 1
ATOM 729 C C . PRO A 1 91 ? -11.559 -13.456 -0.637 1.00 82.56 91 PRO A C 1
ATOM 731 O O . PRO A 1 91 ? -11.003 -13.972 0.329 1.00 82.56 91 PRO A O 1
ATOM 734 N N . ARG A 1 92 ? -11.063 -13.642 -1.872 1.00 82.31 92 ARG A N 1
ATOM 735 C CA . ARG A 1 92 ? -9.874 -14.465 -2.140 1.00 82.31 92 ARG A CA 1
ATOM 736 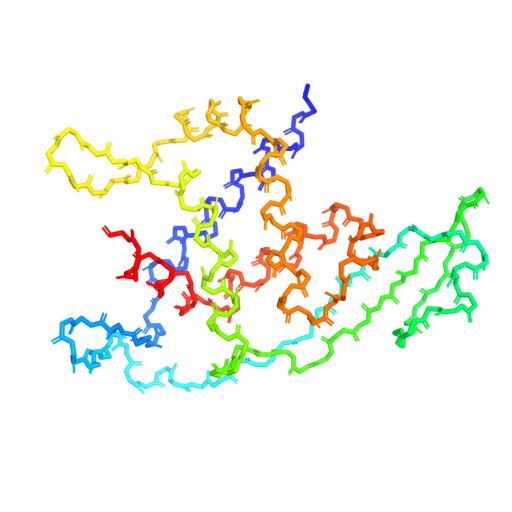C C . ARG A 1 92 ? -8.555 -13.779 -1.772 1.00 82.31 92 ARG A C 1
ATOM 738 O O . ARG A 1 92 ? -7.634 -14.472 -1.338 1.00 82.31 92 ARG A O 1
ATOM 745 N N . ASN A 1 93 ? -8.408 -12.476 -2.024 1.00 88.25 93 ASN A N 1
ATOM 746 C CA . ASN A 1 93 ? -7.183 -11.745 -1.670 1.00 88.25 93 ASN A CA 1
ATOM 747 C C . ASN A 1 93 ? -7.264 -11.114 -0.276 1.00 88.25 93 ASN A C 1
ATOM 749 O O . ASN A 1 93 ? -6.213 -10.925 0.323 1.00 88.25 93 ASN A O 1
ATOM 753 N N . GLU A 1 94 ? -8.461 -10.888 0.260 1.00 88.50 94 GLU A N 1
ATOM 754 C CA . GLU A 1 94 ? -8.720 -10.350 1.600 1.00 88.50 94 GLU A CA 1
ATOM 755 C C . GLU A 1 94 ? -7.927 -11.072 2.690 1.00 88.50 94 GLU A C 1
ATOM 757 O O . GLU A 1 94 ? -7.123 -10.441 3.356 1.00 88.50 94 GLU A O 1
ATOM 762 N N . ILE A 1 95 ? -7.991 -12.404 2.790 1.00 86.44 95 ILE A N 1
ATOM 763 C CA . ILE A 1 95 ? -7.222 -13.155 3.807 1.00 86.44 95 ILE A CA 1
ATOM 764 C C . ILE A 1 95 ? -5.710 -12.873 3.719 1.00 86.44 95 ILE A C 1
ATOM 766 O O . ILE A 1 95 ? -5.012 -12.770 4.731 1.00 86.44 95 ILE A O 1
ATOM 770 N N . ARG A 1 96 ? -5.178 -12.741 2.497 1.00 90.88 96 ARG A N 1
ATOM 771 C CA . ARG A 1 96 ? -3.756 -12.431 2.285 1.00 90.88 96 ARG A CA 1
ATOM 772 C C . ARG A 1 96 ? -3.449 -10.986 2.663 1.00 90.88 96 ARG A C 1
ATOM 774 O O . ARG A 1 96 ? -2.392 -10.731 3.233 1.00 90.88 96 ARG A O 1
ATOM 781 N N . LEU A 1 97 ? -4.367 -10.071 2.362 1.00 92.69 97 LEU A N 1
ATOM 782 C CA . LEU A 1 97 ? -4.278 -8.665 2.734 1.00 92.69 97 LEU A CA 1
ATOM 783 C C . LEU A 1 97 ? -4.335 -8.494 4.245 1.00 92.69 97 LEU A C 1
ATOM 785 O O . LEU A 1 97 ? -3.453 -7.842 4.781 1.00 92.69 97 LEU A O 1
ATOM 789 N N . LEU A 1 98 ? -5.275 -9.138 4.939 1.00 90.00 98 LEU A N 1
ATOM 790 C CA . LEU A 1 98 ? -5.369 -9.126 6.399 1.00 90.00 98 LEU A CA 1
ATOM 791 C C . LEU A 1 98 ? -4.070 -9.643 7.028 1.00 90.00 98 LEU A C 1
ATOM 793 O O . LEU A 1 98 ? -3.502 -9.009 7.915 1.00 90.00 98 LEU A O 1
ATOM 797 N N . SER A 1 99 ? -3.524 -10.748 6.509 1.00 89.06 99 SER A N 1
ATOM 798 C CA . SER A 1 99 ? -2.239 -11.277 6.980 1.00 89.06 99 SER A CA 1
ATOM 799 C C . SER A 1 99 ? -1.056 -10.333 6.726 1.00 89.06 99 SER A C 1
ATOM 801 O O . SER A 1 99 ? -0.105 -10.346 7.512 1.00 89.06 99 SER A O 1
ATOM 803 N N . ALA A 1 100 ? -1.064 -9.570 5.631 1.00 92.44 100 ALA A N 1
ATOM 804 C CA . ALA A 1 100 ? -0.025 -8.588 5.330 1.00 92.44 100 ALA A CA 1
ATOM 805 C C . ALA A 1 100 ? -0.193 -7.316 6.181 1.00 92.44 100 ALA A C 1
ATOM 807 O O . ALA A 1 100 ? 0.774 -6.859 6.788 1.00 92.44 100 ALA A O 1
ATOM 808 N N . GLY A 1 101 ? -1.423 -6.809 6.288 1.00 91.25 101 GLY A N 1
ATOM 809 C CA . GLY A 1 101 ? -1.815 -5.628 7.053 1.00 91.25 101 GLY A CA 1
ATOM 810 C C . GLY A 1 101 ? -1.583 -5.781 8.550 1.00 91.25 101 GLY A C 1
ATOM 811 O O . GLY A 1 101 ? -1.103 -4.844 9.179 1.00 91.25 101 GLY A O 1
ATOM 812 N N . LYS A 1 102 ? -1.770 -6.987 9.109 1.00 89.94 102 LYS A N 1
ATOM 813 C CA . LYS A 1 102 ? -1.458 -7.288 10.517 1.00 89.94 102 LYS A CA 1
ATOM 814 C C . LYS A 1 102 ? -0.055 -6.834 10.931 1.00 89.94 102 LYS A C 1
ATOM 816 O O . LYS A 1 102 ? 0.151 -6.405 12.061 1.00 89.94 102 LYS A O 1
ATOM 821 N N . LYS A 1 103 ? 0.930 -6.933 10.031 1.00 90.81 103 LYS A N 1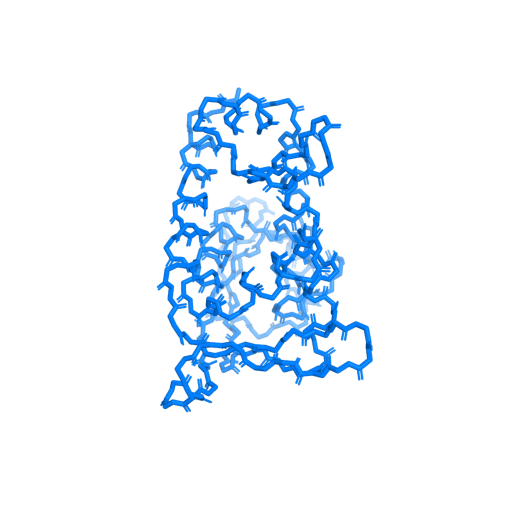
ATOM 822 C CA . LYS A 1 103 ? 2.321 -6.549 10.324 1.00 90.81 103 LYS A CA 1
ATOM 823 C C . LYS A 1 103 ? 2.497 -5.044 10.540 1.00 90.81 103 LYS A C 1
ATOM 825 O O . LYS A 1 103 ? 3.520 -4.648 11.086 1.00 90.81 103 LYS A O 1
ATOM 830 N N . LEU A 1 104 ? 1.529 -4.230 10.119 1.00 90.38 104 LEU A N 1
ATOM 831 C CA . LEU A 1 104 ? 1.534 -2.784 10.310 1.00 90.38 104 LEU A CA 1
ATOM 832 C C . LEU A 1 104 ? 0.878 -2.356 11.633 1.00 90.38 104 LEU A C 1
ATOM 834 O O . LEU A 1 104 ? 1.178 -1.269 12.111 1.00 90.38 104 LEU A O 1
ATOM 838 N N . LEU A 1 105 ? 0.051 -3.201 12.262 1.00 87.06 105 LEU A N 1
ATOM 839 C CA . LEU A 1 105 ? -0.654 -2.861 13.508 1.00 87.06 105 LEU A CA 1
ATOM 840 C C . LEU A 1 105 ? 0.259 -2.342 14.630 1.00 87.06 105 LEU A C 1
ATOM 842 O O . LEU A 1 105 ? -0.089 -1.325 15.222 1.00 87.06 105 LEU A O 1
ATOM 846 N N . PRO A 1 106 ? 1.444 -2.931 14.899 1.00 87.75 106 PRO A N 1
ATOM 847 C CA . PRO A 1 106 ? 2.325 -2.438 15.962 1.00 87.75 106 PRO A CA 1
ATOM 848 C C . PRO A 1 106 ? 2.866 -1.018 15.741 1.00 87.75 106 PRO A C 1
ATOM 850 O O . PRO A 1 106 ? 3.477 -0.457 16.644 1.00 87.75 106 PRO A O 1
ATOM 853 N N . PHE A 1 107 ? 2.701 -0.455 14.540 1.00 88.25 107 PHE A N 1
ATOM 854 C CA . PHE A 1 107 ? 3.118 0.910 14.216 1.00 88.25 107 PHE A CA 1
ATOM 855 C C . PHE A 1 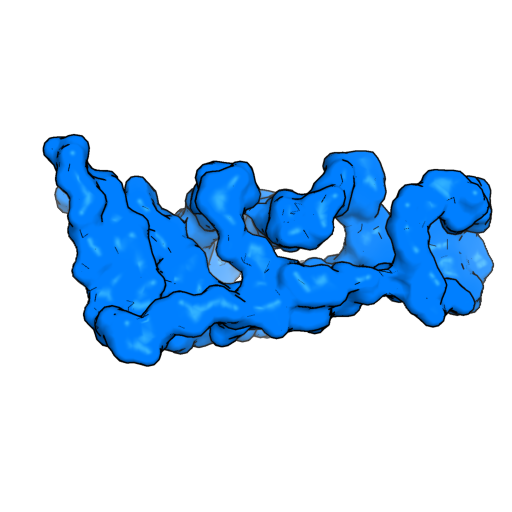107 ? 2.016 1.947 14.451 1.00 88.25 107 PHE A C 1
ATOM 857 O O . PHE A 1 107 ? 2.308 3.143 14.443 1.00 88.25 107 PHE A O 1
ATOM 864 N N . PHE A 1 108 ? 0.777 1.501 14.663 1.00 85.69 108 PHE A N 1
ATOM 865 C CA . PHE A 1 108 ? -0.378 2.364 14.930 1.00 85.69 108 PHE A CA 1
ATOM 866 C C . PHE A 1 108 ? -0.965 2.127 16.320 1.00 85.69 108 PHE A C 1
ATOM 868 O O . PHE A 1 108 ? -1.436 3.070 16.946 1.00 85.69 108 PHE A O 1
ATOM 875 N N . ASN A 1 109 ? -0.829 0.906 16.842 1.00 84.75 109 ASN A N 1
ATOM 876 C CA . ASN A 1 109 ? -1.431 0.483 18.093 1.00 84.75 109 ASN A CA 1
ATOM 877 C C . ASN A 1 109 ? -0.381 -0.071 19.070 1.00 84.75 109 ASN A C 1
ATOM 879 O O . ASN A 1 109 ? 0.563 -0.763 18.680 1.00 84.75 109 ASN A O 1
ATOM 883 N N . LYS A 1 110 ? -0.593 0.166 20.366 1.00 83.56 110 LYS A N 1
ATOM 884 C CA . LYS A 1 110 ? 0.133 -0.456 21.477 1.00 83.56 110 LYS A CA 1
ATOM 885 C C . LYS A 1 110 ? -0.780 -1.355 22.298 1.00 83.56 110 LYS A C 1
ATOM 887 O O . LYS A 1 110 ? -1.921 -1.003 22.595 1.00 83.56 110 LYS A O 1
ATOM 892 N N . LEU A 1 111 ? -0.223 -2.487 22.718 1.00 77.25 111 LEU A N 1
ATOM 893 C CA . LEU A 1 111 ? -0.823 -3.347 23.729 1.00 77.25 111 LEU A CA 1
ATOM 894 C C . LEU A 1 111 ? -0.521 -2.767 25.114 1.00 77.25 111 LEU A C 1
ATOM 896 O O . LEU A 1 111 ? 0.640 -2.562 25.473 1.00 77.25 111 LEU A O 1
ATOM 900 N N . THR A 1 112 ? -1.562 -2.496 25.887 1.00 74.50 112 THR A N 1
ATOM 901 C CA . THR A 1 112 ? -1.452 -2.033 27.271 1.00 74.50 112 THR A CA 1
ATOM 902 C C . THR A 1 112 ? -1.191 -3.202 28.225 1.00 74.50 112 THR A C 1
ATOM 904 O O . THR A 1 112 ? -1.410 -4.366 27.889 1.00 74.50 112 THR A O 1
ATOM 907 N N . GLU A 1 113 ? -0.752 -2.906 29.452 1.00 73.25 113 GLU A N 1
ATOM 908 C CA . GLU A 1 113 ? -0.501 -3.925 30.490 1.00 73.25 113 GLU A CA 1
ATOM 909 C C . GLU A 1 113 ? -1.748 -4.754 30.848 1.00 73.25 113 GLU A C 1
ATOM 911 O O . GLU A 1 113 ? -1.625 -5.880 31.326 1.00 73.25 113 GLU A O 1
ATOM 916 N N . ASN A 1 114 ? -2.943 -4.221 30.577 1.00 72.44 114 ASN A N 1
ATOM 917 C CA . ASN A 1 114 ? -4.219 -4.892 30.824 1.00 72.44 114 ASN A CA 1
ATOM 918 C C . ASN A 1 114 ? -4.655 -5.803 29.667 1.00 72.44 114 ASN A C 1
ATOM 920 O O . ASN A 1 114 ? -5.663 -6.494 29.787 1.00 72.44 114 ASN A O 1
ATOM 924 N N . GLY A 1 115 ? -3.900 -5.820 28.566 1.00 68.00 115 GLY A N 1
ATOM 925 C CA . GLY A 1 115 ? -4.253 -6.541 27.347 1.00 68.00 115 GLY A CA 1
ATOM 926 C C . GLY A 1 115 ? -5.138 -5.750 26.382 1.00 68.00 115 GLY A C 1
ATOM 927 O O . GLY A 1 115 ? -5.454 -6.280 25.325 1.00 68.00 115 GLY A O 1
ATOM 928 N N . ASP A 1 116 ? -5.496 -4.502 26.703 1.00 75.25 116 ASP A N 1
ATOM 929 C CA . ASP A 1 116 ? -6.249 -3.631 25.793 1.00 75.25 116 ASP A CA 1
ATOM 930 C C . ASP A 1 116 ? -5.335 -3.081 24.693 1.00 75.25 116 ASP A C 1
ATOM 932 O O . ASP A 1 116 ? -4.167 -2.771 24.955 1.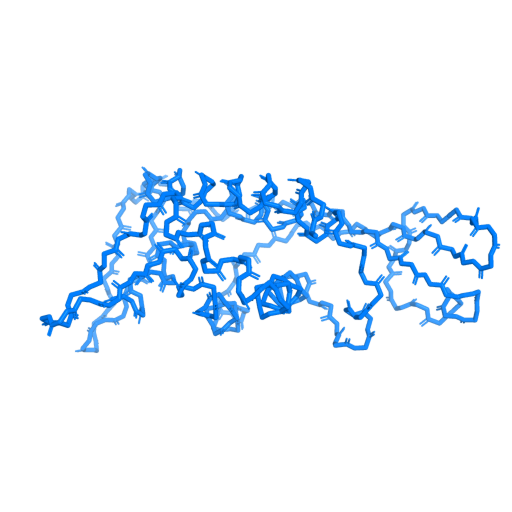00 75.25 116 ASP A O 1
ATOM 936 N N . VAL A 1 117 ? -5.871 -2.899 23.489 1.00 77.06 117 VAL A N 1
ATOM 937 C CA . VAL A 1 117 ? -5.179 -2.257 22.366 1.00 77.06 117 VAL A CA 1
ATOM 938 C C . VAL A 1 117 ? -5.577 -0.781 22.309 1.00 77.06 117 VAL A C 1
ATOM 940 O O . VAL A 1 117 ? -6.753 -0.437 22.369 1.00 77.06 117 VAL A O 1
ATOM 943 N N . THR A 1 118 ? -4.585 0.108 22.249 1.00 81.69 118 THR A N 1
ATOM 944 C CA . THR A 1 118 ? -4.788 1.567 22.192 1.00 81.69 118 THR A CA 1
ATOM 945 C C . THR A 1 118 ? -3.930 2.186 21.105 1.00 81.69 118 THR A C 1
ATOM 947 O O . THR A 1 118 ? -2.849 1.677 20.821 1.00 81.69 118 THR A O 1
ATOM 950 N N . GLU A 1 119 ? -4.374 3.295 20.527 1.00 83.56 119 GLU A N 1
ATOM 951 C CA . GLU A 1 119 ? -3.600 4.025 19.523 1.00 83.56 119 GLU A CA 1
ATOM 952 C C . GLU A 1 119 ? -2.311 4.622 20.114 1.00 83.56 119 GLU A C 1
ATOM 954 O O . GLU A 1 119 ? -2.249 5.042 21.277 1.00 83.56 119 GLU A O 1
ATOM 959 N N . LEU A 1 120 ? -1.264 4.648 19.293 1.00 85.12 120 LEU A N 1
ATOM 960 C CA . LEU A 1 120 ? -0.004 5.330 19.566 1.00 85.12 120 LEU A CA 1
ATOM 961 C C . LEU A 1 120 ? -0.145 6.825 19.277 1.00 85.12 120 LEU A C 1
ATOM 963 O O . LEU A 1 120 ? -0.648 7.221 18.220 1.00 85.12 120 LEU A O 1
ATOM 967 N N . ASP A 1 121 ? 0.379 7.668 20.167 1.00 88.56 121 ASP A N 1
ATOM 968 C CA . ASP A 1 121 ? 0.512 9.088 19.838 1.00 88.56 121 ASP A CA 1
ATOM 969 C C . ASP A 1 121 ? 1.588 9.313 18.753 1.00 88.56 121 ASP A C 1
ATOM 971 O O . ASP A 1 121 ? 2.418 8.444 18.477 1.00 88.56 121 ASP A O 1
ATOM 975 N N . ASP A 1 122 ? 1.588 10.484 18.109 1.00 86.56 122 ASP A N 1
ATOM 976 C CA . ASP A 1 122 ? 2.509 10.785 16.999 1.00 86.56 122 ASP A CA 1
ATOM 977 C C . ASP A 1 122 ? 3.990 10.654 17.381 1.00 86.56 122 ASP A C 1
ATOM 979 O O . ASP A 1 122 ? 4.830 10.326 16.537 1.00 86.56 122 ASP A O 1
ATOM 983 N N . LYS A 1 123 ? 4.330 10.916 18.648 1.00 88.00 123 LYS A N 1
ATOM 984 C CA . LYS A 1 123 ? 5.704 10.821 19.131 1.00 88.00 123 LYS A CA 1
ATOM 985 C C . LYS A 1 123 ? 6.093 9.356 19.317 1.00 88.00 123 LYS A C 1
ATOM 987 O O . LYS A 1 123 ? 7.143 8.961 18.817 1.00 88.00 123 LYS A O 1
ATOM 992 N N . GLU A 1 124 ? 5.262 8.562 19.987 1.00 88.81 124 GLU A N 1
ATOM 993 C CA . GLU A 1 124 ? 5.476 7.122 20.173 1.00 88.81 124 GLU A CA 1
ATOM 994 C C . GLU A 1 124 ? 5.546 6.399 18.818 1.00 88.81 124 GLU A C 1
ATOM 996 O O . GLU A 1 124 ? 6.469 5.623 18.561 1.00 88.81 124 GLU A O 1
ATOM 1001 N N . ALA A 1 125 ? 4.612 6.714 17.918 1.00 86.81 125 ALA A N 1
ATOM 1002 C CA . ALA A 1 125 ? 4.562 6.182 16.562 1.00 86.81 125 ALA A CA 1
ATOM 1003 C C . ALA A 1 125 ? 5.825 6.560 15.767 1.00 86.81 125 ALA A C 1
ATOM 1005 O O . ALA A 1 125 ? 6.435 5.711 15.115 1.00 86.81 125 ALA A O 1
ATOM 1006 N N . GLY A 1 126 ? 6.266 7.820 15.861 1.00 87.00 126 GLY A N 1
ATOM 1007 C CA . GLY A 1 126 ? 7.500 8.291 15.235 1.00 87.00 126 GLY A CA 1
ATOM 1008 C C . GLY A 1 126 ? 8.755 7.599 15.778 1.00 87.00 126 GLY A C 1
ATOM 1009 O O . GLY A 1 126 ? 9.635 7.231 15.001 1.00 87.00 126 GLY A O 1
ATOM 1010 N N . GLU A 1 127 ? 8.842 7.374 17.091 1.00 89.25 127 GLU A N 1
ATOM 1011 C CA . GLU A 1 127 ? 9.952 6.645 17.719 1.00 89.25 127 GLU A CA 1
ATOM 1012 C C . GLU A 1 127 ? 9.997 5.177 17.269 1.00 89.25 127 GLU A C 1
ATOM 1014 O O . GLU A 1 127 ? 11.064 4.682 16.888 1.00 89.25 127 GLU A O 1
ATOM 1019 N N . LEU A 1 128 ? 8.845 4.498 17.236 1.00 88.38 128 LEU A N 1
ATOM 1020 C CA . LEU A 1 128 ? 8.732 3.127 16.734 1.00 88.38 128 LEU A CA 1
ATOM 1021 C C . LEU A 1 128 ? 9.108 3.032 15.260 1.00 88.38 128 LEU A C 1
ATOM 1023 O O . LEU A 1 128 ? 9.898 2.167 14.885 1.00 88.38 128 LEU A O 1
ATOM 1027 N N . PHE A 1 129 ? 8.609 3.949 14.434 1.00 87.81 129 PHE A N 1
ATOM 1028 C CA . PHE A 1 129 ? 8.975 4.023 13.027 1.00 87.81 129 PHE A CA 1
ATOM 1029 C C . PHE A 1 129 ? 10.482 4.212 12.842 1.00 87.81 129 PHE A C 1
ATOM 1031 O O . PHE A 1 129 ? 11.089 3.526 12.026 1.00 87.81 129 PHE A O 1
ATOM 1038 N N . VAL A 1 130 ? 11.119 5.096 13.616 1.00 88.69 130 VAL A N 1
ATOM 1039 C CA . VAL A 1 130 ? 12.570 5.308 13.519 1.00 88.69 130 VAL A CA 1
ATOM 1040 C C . VAL A 1 130 ? 13.346 4.051 13.919 1.00 88.69 130 VAL A C 1
ATOM 1042 O O . VAL A 1 130 ? 14.366 3.734 13.305 1.00 88.69 130 VAL A O 1
ATOM 1045 N N . HIS A 1 131 ? 12.885 3.325 14.937 1.00 90.31 131 HIS A N 1
ATOM 1046 C CA . HIS A 1 131 ? 13.574 2.131 15.421 1.00 90.31 131 HIS A CA 1
ATOM 1047 C C . HIS A 1 131 ? 13.363 0.906 14.517 1.00 90.31 131 HIS A C 1
ATOM 1049 O O . HIS A 1 131 ? 14.274 0.099 14.343 1.00 90.31 131 HIS A O 1
ATOM 1055 N N . TYR A 1 132 ? 12.177 0.785 13.921 1.00 91.25 132 TYR A N 1
ATOM 1056 C CA . TYR A 1 132 ? 11.738 -0.381 13.154 1.00 91.25 132 TYR A CA 1
ATOM 1057 C C . TYR A 1 132 ? 11.444 -0.052 11.682 1.00 91.25 132 TYR A C 1
ATOM 1059 O O . TYR A 1 132 ? 10.674 -0.757 11.029 1.00 91.25 132 TYR A O 1
ATOM 1067 N N . TYR A 1 133 ? 12.081 0.994 11.144 1.00 88.56 133 TYR A N 1
ATOM 1068 C CA . TYR A 1 133 ? 11.862 1.498 9.782 1.00 88.56 133 TYR A CA 1
ATOM 1069 C C . TYR A 1 133 ? 11.897 0.388 8.726 1.00 88.56 133 TYR A C 1
ATOM 1071 O O . TYR A 1 133 ? 10.986 0.285 7.913 1.00 88.56 133 TYR A O 1
ATOM 1079 N N . ASP A 1 134 ? 12.904 -0.486 8.771 1.00 90.31 134 ASP A N 1
ATOM 1080 C CA . ASP A 1 134 ? 13.067 -1.561 7.784 1.00 90.31 134 ASP A CA 1
ATOM 1081 C C . ASP A 1 134 ? 11.901 -2.566 7.818 1.00 90.31 134 ASP A C 1
ATOM 1083 O O . ASP A 1 134 ? 11.506 -3.117 6.791 1.00 90.31 134 ASP A O 1
ATOM 1087 N N . GLN A 1 135 ? 11.327 -2.803 9.001 1.00 93.12 135 GLN A N 1
ATOM 1088 C CA . GLN A 1 135 ? 10.180 -3.698 9.168 1.00 93.12 135 GLN A CA 1
ATOM 1089 C C . GLN A 1 135 ? 8.900 -3.047 8.648 1.00 93.12 135 GLN A C 1
ATOM 1091 O O . GLN A 1 135 ? 8.094 -3.722 8.007 1.00 93.12 135 GLN A O 1
ATOM 1096 N N . PHE A 1 136 ? 8.740 -1.743 8.889 1.00 92.12 136 PHE A N 1
ATOM 1097 C CA . PHE A 1 136 ? 7.648 -0.957 8.328 1.00 92.12 136 PHE A CA 1
ATOM 1098 C C . PHE A 1 136 ? 7.713 -0.940 6.798 1.00 92.12 136 PHE A C 1
ATOM 1100 O O . PHE A 1 136 ? 6.728 -1.267 6.140 1.00 92.12 136 PHE A O 1
ATOM 1107 N N . ASP A 1 137 ? 8.885 -0.635 6.234 1.00 92.00 137 ASP A N 1
ATOM 1108 C CA . ASP A 1 137 ? 9.107 -0.589 4.788 1.00 92.00 137 ASP A CA 1
ATOM 1109 C C . ASP A 1 137 ? 8.787 -1.952 4.153 1.00 92.00 137 ASP A C 1
ATOM 1111 O O . ASP A 1 137 ? 7.961 -2.066 3.248 1.00 92.00 137 ASP A O 1
ATOM 1115 N N . LEU A 1 138 ? 9.312 -3.040 4.716 1.00 94.00 138 LEU A N 1
ATOM 1116 C CA . LEU A 1 138 ? 8.996 -4.382 4.234 1.00 94.00 138 LEU A CA 1
ATOM 1117 C C . LEU A 1 138 ? 7.496 -4.715 4.342 1.00 94.00 138 LEU A C 1
ATOM 1119 O O . LEU A 1 138 ? 6.944 -5.401 3.476 1.00 94.00 138 LEU A O 1
ATOM 1123 N N . ALA A 1 139 ? 6.817 -4.264 5.397 1.00 94.56 139 ALA A N 1
ATOM 1124 C CA . ALA A 1 139 ? 5.389 -4.499 5.577 1.00 94.56 139 ALA A CA 1
ATOM 1125 C C . ALA A 1 139 ? 4.548 -3.763 4.519 1.00 94.56 139 ALA A C 1
ATOM 1127 O O . ALA A 1 139 ? 3.665 -4.390 3.927 1.00 94.56 139 ALA A O 1
ATOM 1128 N N . ILE A 1 140 ? 4.856 -2.495 4.210 1.00 95.44 140 ILE A N 1
ATOM 1129 C CA . ILE A 1 140 ? 4.129 -1.745 3.172 1.00 95.44 140 ILE A CA 1
ATOM 1130 C C . ILE A 1 140 ? 4.369 -2.330 1.775 1.00 95.44 140 ILE A C 1
ATOM 1132 O O . ILE A 1 140 ? 3.417 -2.470 1.008 1.00 95.44 140 ILE A O 1
ATOM 1136 N N . TYR A 1 141 ? 5.599 -2.754 1.453 1.00 96.75 141 TYR A N 1
ATOM 1137 C CA . TYR A 1 141 ? 5.902 -3.382 0.162 1.00 96.75 141 TYR A CA 1
ATOM 1138 C C . TYR A 1 141 ? 5.124 -4.683 -0.010 1.00 96.75 141 TYR A C 1
ATOM 1140 O O . TYR A 1 141 ? 4.505 -4.896 -1.052 1.00 96.75 141 TYR A O 1
ATOM 1148 N N . ASN A 1 142 ? 5.102 -5.527 1.023 1.00 95.88 142 ASN A N 1
ATOM 1149 C CA . ASN A 1 142 ? 4.355 -6.780 0.989 1.00 95.88 142 ASN A CA 1
ATOM 1150 C C . ASN A 1 142 ? 2.852 -6.542 0.833 1.00 95.88 142 ASN A C 1
ATOM 1152 O O . ASN A 1 142 ? 2.205 -7.222 0.039 1.00 95.88 142 ASN A O 1
ATOM 1156 N N . LEU A 1 143 ? 2.289 -5.577 1.562 1.00 96.25 143 LEU A N 1
ATOM 1157 C CA . LEU A 1 143 ? 0.867 -5.267 1.470 1.00 96.25 143 LEU A CA 1
ATOM 1158 C C . LEU A 1 143 ? 0.490 -4.768 0.068 1.00 96.25 143 LEU A C 1
ATOM 1160 O O . LEU A 1 143 ? -0.457 -5.280 -0.531 1.00 96.25 143 LEU A O 1
ATOM 1164 N N . VAL A 1 144 ? 1.269 -3.838 -0.491 1.00 97.25 144 VAL A N 1
ATOM 1165 C CA . VAL A 1 144 ? 1.061 -3.322 -1.852 1.00 97.25 144 VAL A CA 1
ATOM 1166 C C . VAL A 1 144 ? 1.224 -4.424 -2.899 1.00 97.25 144 VAL A C 1
ATOM 1168 O O . VAL A 1 144 ? 0.383 -4.541 -3.793 1.00 97.25 144 VAL A O 1
ATOM 1171 N N . ALA A 1 145 ? 2.247 -5.274 -2.777 1.00 96.81 145 ALA A N 1
ATOM 1172 C CA . ALA A 1 145 ? 2.460 -6.388 -3.695 1.00 96.81 145 ALA A CA 1
ATOM 1173 C C . ALA A 1 145 ? 1.280 -7.371 -3.666 1.00 96.81 145 ALA A C 1
ATOM 1175 O O . ALA A 1 145 ? 0.721 -7.696 -4.715 1.00 96.81 145 ALA A O 1
ATOM 1176 N N . VAL A 1 146 ? 0.819 -7.769 -2.475 1.00 95.75 146 VAL A N 1
ATOM 1177 C CA . VAL A 1 146 ? -0.353 -8.644 -2.313 1.00 95.75 146 VAL A CA 1
ATOM 1178 C C . VAL A 1 146 ? -1.608 -8.004 -2.908 1.00 95.75 146 VAL A C 1
ATOM 1180 O O . VAL A 1 146 ? -2.359 -8.675 -3.623 1.00 95.75 146 VAL A O 1
ATOM 1183 N N . PHE A 1 147 ? -1.831 -6.712 -2.658 1.00 96.31 147 PHE A N 1
ATOM 1184 C CA . PHE A 1 147 ? -2.999 -5.995 -3.165 1.00 96.31 147 PHE A CA 1
ATOM 1185 C C . PHE A 1 147 ? -3.024 -5.904 -4.685 1.00 96.31 147 PHE A C 1
ATOM 1187 O O . PHE A 1 147 ? -4.059 -6.170 -5.302 1.00 96.31 147 PHE A O 1
ATOM 1194 N N . LEU A 1 148 ? -1.893 -5.580 -5.307 1.00 95.94 148 LEU A N 1
ATOM 1195 C CA . LEU A 1 148 ? -1.783 -5.475 -6.760 1.00 95.94 148 LEU A CA 1
ATOM 1196 C C . LEU A 1 148 ? -1.633 -6.844 -7.442 1.00 95.94 148 LEU A C 1
ATOM 1198 O O . LEU A 1 148 ? -1.902 -6.966 -8.636 1.00 95.94 148 LEU A O 1
ATOM 1202 N N . GLY A 1 149 ? -1.311 -7.893 -6.681 1.00 95.06 149 GLY A N 1
ATOM 1203 C CA . GLY A 1 149 ? -1.023 -9.226 -7.208 1.00 95.06 149 GLY A CA 1
ATOM 1204 C C . GLY A 1 149 ? 0.350 -9.306 -7.872 1.00 95.06 149 GLY A C 1
ATOM 1205 O O . GLY A 1 149 ? 0.502 -10.034 -8.850 1.00 95.06 149 GLY A O 1
ATOM 1206 N N . ILE A 1 150 ? 1.310 -8.534 -7.363 1.00 96.19 150 ILE A N 1
ATOM 1207 C CA . ILE A 1 150 ? 2.705 -8.542 -7.795 1.00 96.19 150 ILE A CA 1
ATOM 1208 C C . ILE A 1 150 ? 3.424 -9.675 -7.061 1.00 96.19 150 ILE A C 1
ATOM 1210 O O . ILE A 1 150 ? 3.283 -9.817 -5.848 1.00 96.19 150 ILE A O 1
ATOM 1214 N N . ASP A 1 151 ? 4.164 -10.501 -7.793 1.00 94.44 151 ASP A N 1
ATOM 1215 C CA . ASP A 1 151 ? 4.980 -11.567 -7.209 1.00 94.44 151 ASP A CA 1
ATOM 1216 C C . ASP A 1 151 ? 6.222 -11.025 -6.487 1.00 94.44 151 ASP A C 1
ATOM 1218 O O . ASP A 1 151 ? 6.731 -9.955 -6.822 1.00 94.44 151 ASP A O 1
ATOM 1222 N N . ASP A 1 152 ? 6.735 -11.803 -5.531 1.00 92.75 152 ASP A N 1
ATOM 1223 C CA . ASP A 1 152 ? 7.853 -11.414 -4.663 1.00 92.75 152 ASP A CA 1
ATOM 1224 C C . ASP A 1 152 ? 9.071 -10.917 -5.454 1.00 92.75 152 ASP A C 1
ATOM 1226 O O . ASP A 1 152 ? 9.653 -9.892 -5.106 1.00 92.75 152 ASP A O 1
ATOM 1230 N N . TYR A 1 153 ? 9.414 -11.590 -6.560 1.00 94.50 153 TYR A N 1
ATOM 1231 C CA . TYR A 1 153 ? 10.573 -11.224 -7.373 1.00 94.50 153 TYR A CA 1
ATOM 1232 C C . TYR A 1 153 ? 10.417 -9.831 -7.983 1.00 94.50 153 TYR A C 1
ATOM 1234 O O . TYR A 1 153 ? 11.331 -9.017 -7.893 1.00 94.50 153 TYR A O 1
ATOM 1242 N N . HIS A 1 154 ? 9.270 -9.520 -8.589 1.00 95.62 154 HIS A N 1
ATOM 1243 C CA . HIS A 1 154 ? 9.046 -8.185 -9.149 1.00 95.62 154 HIS A CA 1
ATOM 1244 C C . HIS A 1 154 ? 8.778 -7.127 -8.070 1.00 95.62 154 HIS A C 1
ATOM 1246 O O . HIS A 1 154 ? 9.095 -5.953 -8.283 1.00 95.62 154 HIS A O 1
ATOM 1252 N N . GLY A 1 155 ? 8.250 -7.532 -6.911 1.00 95.19 155 GLY A N 1
ATOM 1253 C CA . GLY A 1 155 ? 8.018 -6.670 -5.754 1.00 95.19 155 GLY A CA 1
ATOM 1254 C C . GLY A 1 155 ? 9.286 -5.969 -5.257 1.00 95.19 155 GLY A C 1
ATOM 1255 O O . GLY A 1 155 ? 9.228 -4.791 -4.905 1.00 95.19 155 GLY A O 1
ATOM 1256 N N . GLU A 1 156 ? 10.444 -6.635 -5.334 1.00 95.12 156 GLU A N 1
ATOM 1257 C CA . GLU A 1 156 ? 11.758 -6.068 -4.971 1.00 95.12 156 GLU A CA 1
ATOM 1258 C C . GLU A 1 156 ? 12.162 -4.842 -5.807 1.00 95.12 156 GLU A C 1
ATOM 1260 O O . GLU A 1 156 ? 13.012 -4.051 -5.394 1.00 95.12 156 GLU A O 1
ATOM 1265 N N . TYR A 1 157 ? 11.566 -4.666 -6.989 1.00 96.62 157 TYR A N 1
ATOM 1266 C CA . TYR A 1 157 ? 11.910 -3.588 -7.914 1.00 96.62 157 TYR A CA 1
ATOM 1267 C C . TYR A 1 157 ? 10.909 -2.434 -7.890 1.00 96.62 157 TYR A C 1
ATOM 1269 O O . TYR A 1 157 ? 11.075 -1.483 -8.660 1.00 96.62 157 TYR A O 1
ATOM 1277 N N . MET A 1 158 ? 9.878 -2.493 -7.042 1.00 97.81 158 MET A N 1
ATOM 1278 C CA . MET A 1 158 ? 8.945 -1.382 -6.872 1.00 97.81 158 MET A CA 1
ATOM 1279 C C . MET A 1 158 ? 9.670 -0.153 -6.316 1.00 97.81 158 MET A C 1
ATOM 1281 O O . MET A 1 158 ? 10.531 -0.238 -5.444 1.00 97.81 158 MET A O 1
ATOM 1285 N N . MET A 1 159 ? 9.321 1.021 -6.829 1.00 96.56 159 MET A N 1
ATOM 1286 C CA . MET A 1 159 ? 9.837 2.285 -6.324 1.00 96.56 159 MET A CA 1
ATOM 1287 C C . MET A 1 159 ? 9.107 2.673 -5.040 1.00 96.56 159 MET A C 1
ATOM 1289 O O . MET A 1 159 ? 7.882 2.799 -5.045 1.00 96.56 159 MET A O 1
ATOM 1293 N N . ALA A 1 160 ? 9.865 2.964 -3.978 1.00 93.56 160 ALA A N 1
ATOM 1294 C CA . ALA A 1 160 ? 9.325 3.341 -2.669 1.00 93.56 160 ALA A CA 1
ATOM 1295 C C . ALA A 1 160 ? 8.234 4.417 -2.757 1.00 93.56 160 ALA A C 1
ATOM 1297 O O . ALA A 1 160 ? 7.159 4.254 -2.196 1.00 93.56 160 ALA A O 1
ATOM 1298 N N . THR A 1 161 ? 8.460 5.493 -3.519 1.00 92.94 161 THR A N 1
ATOM 1299 C CA . THR A 1 161 ? 7.475 6.578 -3.675 1.00 92.94 161 THR A CA 1
ATOM 1300 C C . THR A 1 161 ? 6.130 6.081 -4.196 1.00 92.94 161 THR A C 1
ATOM 1302 O O . THR A 1 161 ? 5.098 6.476 -3.666 1.00 92.94 161 THR A O 1
ATOM 1305 N N . SER A 1 162 ? 6.134 5.175 -5.175 1.00 96.12 162 SER A N 1
ATOM 1306 C CA . SER A 1 162 ? 4.902 4.593 -5.708 1.00 96.12 162 SER A CA 1
ATOM 1307 C C . SER A 1 162 ? 4.272 3.588 -4.747 1.00 96.12 162 SER A C 1
ATOM 1309 O O . SER A 1 162 ? 3.051 3.530 -4.669 1.00 96.12 162 SER A O 1
ATOM 1311 N N . VAL A 1 163 ? 5.070 2.833 -3.983 1.00 97.06 163 VAL A N 1
ATOM 1312 C CA . VAL A 1 163 ? 4.551 1.956 -2.916 1.00 97.06 163 VAL A CA 1
ATOM 1313 C C . VAL A 1 163 ? 3.796 2.779 -1.875 1.00 97.06 163 VAL A C 1
ATOM 1315 O O . VAL A 1 163 ? 2.655 2.458 -1.556 1.00 97.06 163 VAL A O 1
ATOM 1318 N N . PHE A 1 164 ? 4.378 3.886 -1.408 1.00 95.06 164 PHE A N 1
ATOM 1319 C CA . PHE A 1 164 ? 3.717 4.804 -0.477 1.00 95.06 164 PHE A CA 1
ATOM 1320 C C . PHE A 1 164 ? 2.428 5.404 -1.059 1.00 95.06 164 PHE A C 1
ATOM 1322 O O . PHE A 1 164 ? 1.408 5.446 -0.375 1.00 95.06 164 PHE A O 1
ATOM 1329 N N . GLU A 1 165 ? 2.444 5.848 -2.318 1.00 95.69 165 GLU A N 1
ATOM 1330 C CA . GLU A 1 165 ? 1.252 6.388 -2.987 1.00 95.69 165 GLU A CA 1
ATOM 1331 C C . GLU A 1 165 ? 0.134 5.346 -3.109 1.00 95.69 165 GLU A C 1
ATOM 1333 O O . GLU A 1 165 ? -1.023 5.653 -2.821 1.00 95.69 165 GLU A O 1
ATOM 1338 N N . VAL A 1 166 ? 0.469 4.111 -3.494 1.00 97.00 166 VAL A N 1
ATOM 1339 C CA . VAL A 1 166 ? -0.503 3.014 -3.583 1.00 97.00 166 VAL A CA 1
ATOM 1340 C C . VAL A 1 166 ? -1.026 2.634 -2.201 1.00 97.00 166 VAL A C 1
ATOM 1342 O O . VAL A 1 166 ? -2.225 2.421 -2.069 1.00 9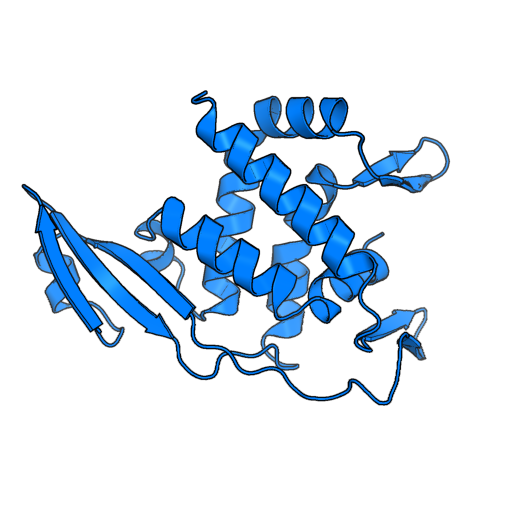7.00 166 VAL A O 1
ATOM 1345 N N . MET A 1 167 ? -0.175 2.599 -1.173 1.00 95.81 167 MET A N 1
ATOM 1346 C CA . MET A 1 167 ? -0.599 2.354 0.209 1.00 95.81 167 MET A CA 1
ATOM 1347 C C . MET A 1 167 ? -1.613 3.406 0.676 1.00 95.81 167 MET A C 1
ATOM 1349 O O . MET A 1 167 ? -2.671 3.056 1.191 1.00 95.81 167 MET A O 1
ATOM 1353 N N . MET A 1 168 ? -1.337 4.691 0.437 1.00 95.19 168 MET A N 1
ATOM 1354 C CA . MET A 1 168 ? -2.277 5.770 0.762 1.00 95.19 168 MET A CA 1
ATOM 1355 C C . MET A 1 168 ? -3.598 5.627 0.006 1.00 95.19 168 MET A C 1
ATOM 1357 O O . MET A 1 168 ? -4.666 5.775 0.591 1.00 95.19 168 MET A O 1
ATOM 1361 N N . GLN A 1 169 ? -3.545 5.312 -1.290 1.00 95.19 169 GLN A N 1
ATOM 1362 C CA . GLN A 1 169 ? -4.755 5.075 -2.078 1.00 95.19 169 GLN A CA 1
ATOM 1363 C C . GLN A 1 169 ? -5.515 3.838 -1.598 1.00 95.19 169 GLN A C 1
ATOM 1365 O O . GLN A 1 169 ? -6.737 3.837 -1.644 1.00 95.19 169 GLN A O 1
ATOM 1370 N N . LEU A 1 170 ? -4.828 2.786 -1.150 1.00 94.75 170 LEU A N 1
ATOM 1371 C CA . LEU A 1 170 ? -5.458 1.603 -0.574 1.00 94.75 170 LEU A CA 1
ATOM 1372 C C . LEU A 1 170 ? -6.233 1.975 0.692 1.00 94.75 170 LEU A C 1
ATOM 1374 O O . LEU A 1 170 ? -7.416 1.679 0.754 1.00 94.75 170 LEU A O 1
ATOM 1378 N N . ILE A 1 171 ? -5.605 2.681 1.633 1.00 93.19 171 ILE A N 1
ATOM 1379 C CA . ILE A 1 171 ? -6.249 3.133 2.876 1.00 93.19 171 ILE A CA 1
ATOM 1380 C C . ILE A 1 171 ? -7.501 3.970 2.581 1.00 93.19 171 ILE A C 1
ATOM 1382 O O . ILE A 1 171 ? -8.578 3.686 3.093 1.00 93.19 171 ILE A O 1
ATOM 1386 N N . LEU A 1 172 ? -7.372 4.985 1.722 1.00 91.69 172 LEU A N 1
ATOM 1387 C CA . LEU A 1 172 ? -8.454 5.939 1.464 1.00 91.69 172 LEU A CA 1
ATOM 1388 C C . LEU A 1 172 ? -9.580 5.350 0.607 1.00 91.69 172 LEU A C 1
ATOM 1390 O O . LEU A 1 172 ? -10.748 5.699 0.777 1.00 91.69 172 LEU A O 1
ATOM 1394 N N . ASN A 1 173 ? -9.243 4.468 -0.335 1.00 92.81 173 ASN A N 1
ATOM 1395 C CA . ASN A 1 173 ? -10.234 3.860 -1.215 1.00 92.81 173 ASN A CA 1
ATOM 1396 C C . ASN A 1 173 ? -10.857 2.595 -0.624 1.00 92.81 173 ASN A C 1
ATOM 1398 O O . ASN A 1 173 ? -11.918 2.205 -1.099 1.00 92.81 173 ASN A O 1
ATOM 1402 N N . HIS A 1 174 ? -10.221 1.961 0.361 1.00 91.62 174 HIS A N 1
ATOM 1403 C CA . HIS A 1 174 ? -10.685 0.731 1.004 1.00 91.62 174 HIS A CA 1
ATOM 1404 C C . HIS A 1 174 ? -10.644 0.844 2.534 1.00 91.62 174 HIS A C 1
ATOM 1406 O O . HIS A 1 174 ? -9.929 0.076 3.186 1.00 91.62 174 HIS A O 1
ATOM 1412 N N . PRO A 1 175 ? -11.377 1.798 3.134 1.00 90.94 175 PRO A N 1
ATOM 1413 C CA . PRO A 1 175 ? -11.390 1.955 4.583 1.00 90.94 175 PRO A CA 1
ATOM 1414 C C . PRO A 1 175 ? -11.916 0.710 5.311 1.00 90.94 175 PRO A C 1
ATOM 1416 O O . PRO A 1 175 ? -11.459 0.411 6.412 1.00 90.94 175 PRO A O 1
ATOM 1419 N N . GLU A 1 176 ? -12.793 -0.071 4.666 1.00 89.44 176 GLU A N 1
ATOM 1420 C CA . GLU A 1 176 ? -13.291 -1.349 5.182 1.00 89.44 176 GLU A CA 1
ATOM 1421 C C . GLU A 1 176 ? -12.156 -2.298 5.581 1.00 89.44 176 GLU A C 1
ATOM 1423 O O . GLU A 1 176 ? -12.219 -2.941 6.621 1.00 89.44 176 GLU A O 1
ATOM 1428 N N . PHE A 1 177 ? -11.062 -2.313 4.819 1.00 90.25 177 PHE A N 1
ATOM 1429 C CA . PHE A 1 177 ? -9.925 -3.179 5.099 1.00 90.25 177 PHE A CA 1
ATOM 1430 C C . PHE A 1 177 ? -9.159 -2.770 6.353 1.00 90.25 177 PHE A C 1
ATOM 1432 O O . PHE A 1 177 ? -8.710 -3.637 7.097 1.00 90.25 177 PHE A O 1
ATOM 1439 N N . ILE A 1 178 ? -8.998 -1.470 6.599 1.00 89.00 178 ILE A N 1
ATOM 1440 C CA . ILE A 1 178 ? -8.311 -0.988 7.802 1.00 89.00 178 ILE A CA 1
ATOM 1441 C C . ILE A 1 178 ? -9.106 -1.389 9.042 1.00 89.00 178 ILE A C 1
ATOM 1443 O O . ILE A 1 178 ? -8.536 -1.939 9.983 1.00 89.00 178 ILE A O 1
ATOM 1447 N N . ASN A 1 179 ? -10.424 -1.218 8.979 1.00 86.25 179 ASN A N 1
ATOM 1448 C CA . ASN A 1 179 ? -11.335 -1.586 10.055 1.00 86.25 179 ASN A CA 1
ATOM 1449 C C . ASN A 1 179 ? -11.382 -3.100 10.298 1.00 86.25 179 ASN A C 1
ATOM 1451 O O . ASN A 1 179 ? -11.462 -3.538 11.444 1.00 86.25 179 ASN A O 1
ATOM 1455 N N . GLU A 1 180 ? -11.274 -3.917 9.248 1.00 86.94 180 GLU A N 1
ATOM 1456 C CA . GLU A 1 180 ? -11.161 -5.373 9.393 1.00 86.94 180 GLU A CA 1
ATOM 1457 C C . GLU A 1 180 ? -9.818 -5.804 9.969 1.00 86.94 180 GLU A C 1
ATOM 1459 O O . GLU A 1 180 ? -9.783 -6.697 10.809 1.00 86.94 180 GLU A O 1
ATOM 1464 N N . VAL A 1 181 ? -8.703 -5.195 9.554 1.00 86.44 181 VAL A N 1
ATOM 1465 C CA . VAL A 1 181 ? -7.389 -5.506 10.138 1.00 86.44 181 VAL A CA 1
ATOM 1466 C C . VAL A 1 181 ? -7.378 -5.177 11.627 1.00 86.44 181 VAL A C 1
ATOM 1468 O O . VAL A 1 181 ? -6.872 -5.982 12.407 1.00 86.44 181 VAL A O 1
ATOM 1471 N N . ASP A 1 182 ? -7.937 -4.029 12.006 1.00 81.62 182 ASP A N 1
ATOM 1472 C CA . ASP A 1 182 ? -8.033 -3.607 13.400 1.00 81.62 182 ASP A CA 1
ATOM 1473 C C . ASP A 1 182 ? -8.972 -4.525 14.187 1.00 81.62 182 ASP A C 1
ATOM 1475 O O . ASP A 1 182 ? -8.538 -5.160 15.134 1.00 81.62 182 ASP A O 1
ATOM 1479 N N . GLY A 1 183 ? -10.213 -4.743 13.745 1.00 77.25 183 GLY A N 1
ATOM 1480 C CA . GLY A 1 183 ? -11.150 -5.583 14.498 1.00 77.25 183 GLY A CA 1
ATOM 1481 C C . GLY A 1 183 ? -10.863 -7.093 14.468 1.00 77.25 183 GLY A C 1
ATOM 1482 O O . GLY A 1 183 ? -11.384 -7.824 15.306 1.00 77.25 183 GLY A O 1
ATOM 1483 N N . PHE A 1 184 ? -10.059 -7.598 13.525 1.00 72.19 184 PHE A N 1
ATOM 1484 C CA . PHE A 1 184 ? -9.658 -9.014 13.493 1.00 72.19 184 PHE A CA 1
ATOM 1485 C C . PHE A 1 184 ? -8.448 -9.308 14.398 1.00 72.19 184 PHE A C 1
ATOM 1487 O O . PHE A 1 184 ? -8.231 -10.462 14.780 1.00 72.19 184 PHE A O 1
ATOM 1494 N N . PHE A 1 185 ? -7.617 -8.307 14.708 1.00 68.38 185 PHE A N 1
ATOM 1495 C CA . PHE A 1 185 ? -6.343 -8.509 15.414 1.00 68.38 185 PHE A CA 1
ATOM 1496 C C . PHE A 1 185 ? -6.090 -7.577 16.608 1.00 68.38 185 PHE A C 1
ATOM 1498 O O . PHE A 1 185 ? -5.121 -7.833 17.331 1.00 68.38 185 PHE A O 1
ATOM 1505 N N . GLY A 1 186 ? -6.883 -6.523 16.776 1.00 59.50 186 GLY A N 1
ATOM 1506 C CA . GLY A 1 186 ? -6.943 -5.650 17.949 1.00 59.50 186 GLY A CA 1
ATOM 1507 C C . GLY A 1 186 ? -7.910 -6.193 18.988 1.00 59.50 186 GLY A C 1
ATOM 1508 O O . GLY A 1 186 ? -7.561 -6.090 20.183 1.00 59.50 186 GLY A O 1
#

Radius of gyration: 17.59 Å; chains: 1; bounding box: 48×32×53 Å

pLDDT: mean 88.79, std 8.04, range [52.31, 98.06]

Organism: NCBI:txid2480627

Foldseek 3Di:
DDPVLLVLLVLLLVLLVVLVPDQQWAWFQDPNDTDIGGDPVNPDFQFDKAKWWFKAAPVCVVVPPADFPDWDDDPRTITTIGIQGRFTDDPVLLVVLLVLCLLCQVLFWDQDPVRDIDGDDSVRSSVCCVVCVVSNLVSLLSNLCSRSVNDPVRSVGIDSVSSSVSSSCCSNRCSNSSVRSVNHND